Protein AF-A0A0R3R8V3-F1 (afdb_monomer)

Sequence (220 aa):
MRSPPIDLNTLSTELHKIAQAKTKLEDFTVKRNELLAELADFQQSKKFIEETQKTISDLNEEKDAHSEIIQQINMDKQELEKIMNSAKQEKRQMEESISQKYEEIFRLLEQTNELSRESGISEEDLISPSIIPPNKIAPNISPAGSLAATSTGIPPLLRHFKVNSVPAVVQRAMFNFDSILLQAAAPTMGRPPTMHHAFPTSSSLAKVDHQSPPMKVVFT

Foldseek 3Di:
DDDPDDDPVNVVVVVVVVVVVVVVVVVVVVVVVVVVVVVVVVVVVVVVVVVVVVVVVVVVVVVVVVVVVVVVVVVVVVVVVVVVVVVVVVVVVVLVVVVVVLVVVVVVLVVVQVVCVVVPNDPVPRDDPVVDDDDPSPDPPPPPDDPPDDDDDDDPPPPPPPPPPDDPVVVVVVPCPVVVVVVVDDDDDDDDDDDDDDDDDDDDDDDDDPDDDDDDDDDD

Organism: NCBI:txid42155

InterPro domains:
  IPR018482 Zinc finger C4H2 domain-containing protein [PF10146] (18-217)
  IPR018482 Zinc finger C4H2 domain-containing protein [PTHR31058] (9-218)

Secondary structure (DSSP, 8-state):
-PPPPPPHHHHHHHHHHHHHHHHHHHHHHHHHHHHHHHHHHHHHHHHHHHHHHHHHHHHHHHHHHHHHHHHHHHHHHHHHHHHHHHHHHHHHHHHHHHHHHHHHHHHHHHHHHHHHHHTT--GGGS--GGGSPP-TTS---PPS-----------GGGGG----SS-HHHHHHHT-HHHHHHTT---------------------------PPPP-----

Mean predicted aligned error: 19.43 Å

Radius of gyration: 46.85 Å; Cα contacts (8 Å, |Δi|>4): 17; chains: 1; bounding box: 97×67×146 Å

Structure (mmCIF, N/CA/C/O backbone):
data_AF-A0A0R3R8V3-F1
#
_entry.id   AF-A0A0R3R8V3-F1
#
loop_
_atom_site.group_PDB
_atom_site.id
_atom_site.type_symbol
_atom_site.label_atom_id
_atom_site.label_alt_id
_atom_site.label_comp_id
_atom_site.label_asym_id
_atom_site.label_entity_id
_atom_site.label_seq_id
_atom_site.pdbx_PDB_ins_code
_atom_site.Cartn_x
_atom_site.Cartn_y
_atom_site.Cartn_z
_atom_site.occupancy
_atom_site.B_iso_or_equiv
_atom_site.auth_seq_id
_atom_site.auth_comp_id
_atom_site.auth_asym_id
_atom_site.auth_atom_id
_atom_site.pdbx_PDB_model_num
ATOM 1 N N . MET A 1 1 ? 49.914 32.352 -75.280 1.00 44.53 1 MET A N 1
ATOM 2 C CA . MET A 1 1 ? 50.194 31.255 -74.330 1.00 44.53 1 MET A CA 1
ATOM 3 C C . MET A 1 1 ? 49.215 30.128 -74.628 1.00 44.53 1 MET A C 1
ATOM 5 O O . MET A 1 1 ? 48.039 30.276 -74.331 1.00 44.53 1 MET A O 1
ATOM 9 N N . ARG A 1 2 ? 49.655 29.090 -75.352 1.00 49.38 2 ARG A N 1
ATOM 10 C CA . ARG A 1 2 ? 48.817 27.949 -75.764 1.00 49.38 2 ARG A CA 1
ATOM 11 C C . ARG A 1 2 ? 48.885 26.911 -74.642 1.00 49.38 2 ARG A C 1
ATOM 13 O O . ARG A 1 2 ? 49.987 26.506 -74.286 1.00 49.38 2 ARG A O 1
ATOM 20 N N . SER A 1 3 ? 47.751 26.551 -74.051 1.00 58.94 3 SER A N 1
ATOM 21 C CA . SER A 1 3 ? 47.679 25.491 -73.041 1.00 58.94 3 SER A CA 1
ATOM 22 C C . SER A 1 3 ? 48.144 24.157 -73.644 1.00 58.94 3 SER A C 1
ATOM 24 O O . SER A 1 3 ? 47.864 23.897 -74.820 1.00 58.94 3 SER A O 1
ATOM 26 N N . PRO A 1 4 ? 48.885 23.325 -72.889 1.00 69.19 4 PRO A N 1
ATOM 27 C CA . PRO A 1 4 ? 49.324 22.025 -73.380 1.00 69.19 4 PRO A CA 1
ATOM 28 C C . PRO A 1 4 ? 48.104 21.139 -73.690 1.00 69.19 4 PRO A C 1
ATOM 30 O O . PRO A 1 4 ? 47.110 21.205 -72.960 1.00 69.19 4 PRO A O 1
ATOM 33 N N . PRO A 1 5 ? 48.142 20.334 -74.769 1.00 69.75 5 PRO A N 1
ATOM 34 C CA . PRO A 1 5 ? 47.050 19.430 -75.098 1.00 69.75 5 PRO A CA 1
ATOM 35 C C . PRO A 1 5 ? 46.920 18.384 -73.988 1.00 69.75 5 PRO A C 1
ATOM 37 O O . PRO A 1 5 ? 47.868 17.659 -73.691 1.00 69.75 5 PRO A O 1
ATOM 40 N N . ILE A 1 6 ? 45.753 18.345 -73.348 1.00 75.69 6 ILE A N 1
ATOM 41 C CA . ILE A 1 6 ? 45.434 17.337 -72.338 1.00 75.69 6 ILE A CA 1
ATOM 42 C C . ILE A 1 6 ? 45.284 15.998 -73.060 1.00 75.69 6 ILE A C 1
ATOM 44 O O . ILE A 1 6 ? 44.483 15.876 -73.986 1.00 75.69 6 ILE A O 1
ATOM 48 N N . ASP A 1 7 ? 46.058 15.004 -72.634 1.00 85.69 7 ASP A N 1
ATOM 49 C CA . ASP A 1 7 ? 45.947 13.637 -73.128 1.00 85.69 7 ASP A CA 1
ATOM 50 C C . ASP A 1 7 ? 44.603 13.015 -72.703 1.00 85.69 7 ASP A C 1
ATOM 52 O O . ASP A 1 7 ? 44.208 13.050 -71.533 1.00 85.69 7 ASP A O 1
ATOM 56 N N . LEU A 1 8 ? 43.888 12.443 -73.671 1.00 87.31 8 LEU A N 1
ATOM 57 C CA . LEU A 1 8 ? 42.537 11.914 -73.486 1.00 87.31 8 LEU A CA 1
ATOM 58 C C . LEU A 1 8 ? 42.507 10.728 -72.508 1.00 87.31 8 LEU A C 1
ATOM 60 O O . LEU A 1 8 ? 41.552 10.592 -71.741 1.00 87.31 8 LEU A O 1
ATOM 64 N N . ASN A 1 9 ? 43.561 9.906 -72.483 1.00 89.69 9 ASN A N 1
ATOM 65 C CA . ASN A 1 9 ? 43.667 8.784 -71.544 1.00 89.69 9 ASN A CA 1
ATOM 66 C C . ASN A 1 9 ? 43.804 9.271 -70.098 1.00 89.69 9 ASN A C 1
ATOM 68 O O . ASN A 1 9 ? 43.183 8.720 -69.181 1.00 89.69 9 ASN A O 1
ATOM 72 N N . THR A 1 10 ? 44.564 10.348 -69.900 1.00 90.19 10 THR A N 1
ATOM 73 C CA . THR A 1 10 ? 44.688 11.014 -68.601 1.00 90.19 10 THR A CA 1
ATOM 74 C C . THR A 1 10 ? 43.332 11.550 -68.130 1.00 90.19 10 THR A C 1
ATOM 76 O O . THR A 1 10 ? 42.909 11.252 -67.012 1.00 90.19 10 THR A O 1
ATOM 79 N N . LEU A 1 11 ? 42.590 12.250 -68.997 1.00 91.25 11 LEU A N 1
ATOM 80 C CA . LEU A 1 11 ? 41.254 12.765 -68.667 1.00 91.25 11 LEU A CA 1
ATOM 81 C C . LEU A 1 11 ? 40.258 11.642 -68.328 1.00 91.25 11 LEU A C 1
ATOM 83 O O . LEU A 1 11 ? 39.518 11.747 -67.351 1.00 91.25 11 LEU A O 1
ATOM 87 N N . SER A 1 12 ? 40.260 10.554 -69.103 1.00 94.25 12 SER A N 1
ATOM 88 C CA . SER A 1 12 ? 39.407 9.385 -68.859 1.00 94.25 12 SER A CA 1
ATOM 89 C C . SER A 1 12 ? 39.680 8.749 -67.492 1.00 94.25 12 SER A C 1
ATOM 91 O O . SER A 1 12 ? 38.751 8.379 -66.773 1.00 94.25 12 SER A O 1
ATOM 93 N N . THR A 1 13 ? 40.953 8.647 -67.110 1.00 95.44 13 THR A N 1
ATOM 94 C CA . THR A 1 13 ? 41.360 8.080 -65.818 1.00 95.44 13 THR A CA 1
ATOM 95 C C . THR A 1 13 ? 40.898 8.958 -64.655 1.00 95.44 13 THR A C 1
ATOM 97 O O . THR A 1 13 ? 40.355 8.448 -63.675 1.00 95.44 13 THR A O 1
ATOM 100 N N . GLU A 1 14 ? 41.059 10.277 -64.766 1.00 94.62 14 GLU A N 1
ATOM 101 C CA . GLU A 1 14 ? 40.608 11.218 -63.734 1.00 94.62 14 GLU A CA 1
ATOM 102 C C . GLU A 1 14 ? 39.080 11.240 -63.597 1.00 94.62 14 GLU A C 1
ATOM 104 O O . GLU A 1 14 ? 38.562 11.178 -62.482 1.00 94.62 14 GLU A O 1
ATOM 109 N N . LEU A 1 15 ? 38.335 11.215 -64.707 1.00 95.88 15 LEU A N 1
ATOM 110 C CA . LEU A 1 15 ? 36.873 11.094 -64.668 1.00 95.88 15 LEU A CA 1
ATOM 111 C C . LEU A 1 15 ? 36.419 9.794 -63.995 1.00 95.88 15 LEU A C 1
ATOM 113 O O . LEU A 1 15 ? 35.466 9.807 -63.215 1.00 95.88 15 LEU A O 1
ATOM 117 N N . HIS A 1 16 ? 37.118 8.683 -64.239 1.00 96.62 16 HIS A N 1
ATOM 118 C CA . HIS A 1 16 ? 36.817 7.415 -63.580 1.00 96.62 16 HIS A CA 1
ATOM 119 C C . HIS A 1 16 ? 37.071 7.476 -62.067 1.00 96.62 16 HIS A C 1
ATOM 121 O O . HIS A 1 16 ? 36.227 7.032 -61.287 1.00 96.62 16 HIS A O 1
ATOM 127 N N . LYS A 1 17 ? 38.182 8.085 -61.630 1.00 97.25 17 LYS A N 1
ATOM 128 C CA . LYS A 1 17 ? 38.465 8.312 -60.201 1.00 97.25 17 LYS A CA 1
ATOM 129 C C . LYS A 1 17 ? 37.389 9.173 -59.542 1.00 97.25 17 LYS A C 1
ATOM 131 O O . LYS A 1 17 ? 36.927 8.835 -58.454 1.00 97.25 17 LYS A O 1
ATOM 136 N N . ILE A 1 18 ? 36.960 10.250 -60.203 1.00 96.81 18 ILE A N 1
ATOM 137 C CA . ILE A 1 18 ? 35.895 11.132 -59.705 1.00 96.81 18 ILE A CA 1
ATOM 138 C C . ILE A 1 18 ? 34.577 10.363 -59.577 1.00 96.81 18 ILE A C 1
ATOM 140 O O . ILE A 1 18 ? 33.902 10.475 -58.554 1.00 96.81 18 ILE A O 1
ATOM 144 N N . ALA A 1 19 ? 34.221 9.549 -60.575 1.00 97.00 19 ALA A N 1
ATOM 145 C CA . ALA A 1 19 ? 33.018 8.724 -60.525 1.00 97.00 19 ALA A CA 1
ATOM 146 C C . ALA A 1 19 ? 33.057 7.737 -59.347 1.00 97.00 19 ALA A C 1
ATOM 148 O O . ALA A 1 19 ? 32.109 7.684 -58.565 1.00 97.00 19 ALA A O 1
ATOM 149 N N . GLN A 1 20 ? 34.175 7.027 -59.157 1.00 97.81 20 GLN A N 1
ATOM 150 C CA . GLN A 1 20 ? 34.354 6.117 -58.021 1.00 97.81 20 GLN A CA 1
ATOM 151 C C . GLN A 1 20 ? 34.283 6.841 -56.670 1.00 97.81 20 GLN A C 1
ATOM 153 O O . GLN A 1 20 ? 33.652 6.347 -55.736 1.00 97.81 20 GLN A O 1
ATOM 158 N N . ALA A 1 21 ? 34.921 8.009 -56.553 1.00 97.75 21 ALA A N 1
ATOM 159 C CA . ALA A 1 21 ? 34.882 8.813 -55.335 1.00 97.75 21 ALA A CA 1
ATOM 160 C C . ALA A 1 21 ? 33.452 9.260 -55.008 1.00 97.75 21 ALA A C 1
ATOM 162 O O . ALA A 1 21 ? 33.036 9.189 -53.853 1.00 97.75 21 ALA A O 1
ATOM 163 N N . LYS A 1 22 ? 32.680 9.655 -56.028 1.00 97.69 22 LYS A N 1
ATOM 164 C CA . LYS A 1 22 ? 31.275 10.035 -55.870 1.00 97.69 22 LYS A CA 1
ATOM 165 C C . LYS A 1 22 ? 30.423 8.866 -55.374 1.00 97.69 22 LYS A C 1
ATOM 167 O O . LYS A 1 22 ? 29.654 9.056 -54.439 1.00 97.69 22 LYS A O 1
ATOM 172 N N . THR A 1 23 ? 30.584 7.669 -55.942 1.00 98.12 23 THR A N 1
ATOM 173 C CA . THR A 1 23 ? 29.871 6.468 -55.472 1.00 98.12 23 THR A CA 1
ATOM 174 C C . THR A 1 23 ? 30.196 6.163 -54.011 1.00 98.12 23 THR A C 1
ATOM 176 O O . THR A 1 23 ? 29.288 6.010 -53.205 1.00 98.12 23 THR A O 1
ATOM 179 N N . LYS A 1 24 ? 31.480 6.183 -53.631 1.00 98.19 24 LYS A N 1
ATOM 180 C CA . LYS A 1 24 ? 31.880 5.941 -52.235 1.00 98.19 24 LYS A CA 1
ATOM 181 C C . LYS A 1 24 ? 31.330 6.985 -51.261 1.00 98.19 24 LYS A C 1
ATOM 183 O O . LYS A 1 24 ? 31.042 6.650 -50.116 1.00 98.19 24 LYS A O 1
ATOM 188 N N . LEU A 1 25 ? 31.208 8.242 -51.690 1.00 98.31 25 LEU A N 1
ATOM 189 C CA . LEU A 1 25 ? 30.625 9.303 -50.868 1.00 98.31 25 LEU A CA 1
ATOM 190 C C . LEU A 1 25 ? 29.125 9.080 -50.634 1.00 98.31 25 LEU A C 1
ATOM 192 O O . LEU A 1 25 ? 28.636 9.351 -49.537 1.00 98.31 25 LEU A O 1
ATOM 196 N N . GLU A 1 26 ? 28.412 8.562 -51.633 1.00 98.06 26 GLU A N 1
ATOM 197 C CA . GLU A 1 26 ? 27.003 8.192 -51.496 1.00 98.06 26 GLU A CA 1
ATOM 198 C C . GLU A 1 26 ? 26.846 7.015 -50.524 1.00 98.06 26 GLU A C 1
ATOM 200 O O . GLU A 1 26 ? 26.116 7.128 -49.542 1.00 98.06 26 GLU A O 1
ATOM 205 N N . ASP A 1 27 ? 27.622 5.943 -50.709 1.00 98.12 27 ASP A N 1
ATOM 206 C CA . ASP A 1 27 ? 27.604 4.769 -49.825 1.00 98.12 27 ASP A CA 1
ATOM 207 C C . ASP A 1 27 ? 27.902 5.150 -48.366 1.00 98.12 27 ASP A C 1
ATOM 209 O O . ASP A 1 27 ? 27.218 4.714 -47.436 1.00 98.12 27 ASP A O 1
ATOM 213 N N . PHE A 1 28 ? 28.903 6.011 -48.155 1.00 98.31 28 PHE A N 1
ATOM 214 C CA . PHE A 1 28 ? 29.222 6.554 -46.836 1.00 98.31 28 PHE A CA 1
ATOM 215 C C . PHE A 1 28 ? 28.051 7.349 -46.249 1.00 98.31 28 PHE A C 1
ATOM 217 O O . PHE A 1 28 ? 27.739 7.214 -45.066 1.00 98.31 28 PHE A O 1
ATOM 224 N N . THR A 1 29 ? 27.390 8.170 -47.067 1.00 98.50 29 THR A N 1
ATOM 225 C CA . THR A 1 29 ? 26.244 8.980 -46.637 1.00 98.50 29 THR A CA 1
ATOM 226 C C . THR A 1 29 ? 25.078 8.102 -46.191 1.00 98.50 29 THR A C 1
ATOM 228 O O . THR A 1 29 ? 24.492 8.361 -45.137 1.00 98.50 29 THR A O 1
ATOM 231 N N . VAL A 1 30 ? 24.786 7.034 -46.937 1.00 98.56 30 VAL A N 1
ATOM 232 C CA . VAL A 1 30 ? 23.767 6.040 -46.578 1.00 98.56 30 VAL A CA 1
ATOM 233 C C . VAL A 1 30 ? 24.120 5.372 -45.251 1.00 98.56 30 VAL A C 1
ATOM 235 O O . VAL A 1 30 ? 23.322 5.420 -44.316 1.00 98.56 30 VAL A O 1
ATOM 238 N N . LYS A 1 31 ? 25.347 4.852 -45.112 1.00 98.56 31 LYS A N 1
ATOM 239 C CA . LYS A 1 31 ? 25.806 4.185 -43.880 1.00 98.56 31 LYS A CA 1
ATOM 240 C C . LYS A 1 31 ? 25.782 5.103 -42.658 1.00 98.56 31 LYS A C 1
ATOM 242 O O . LYS A 1 31 ? 25.409 4.678 -41.569 1.00 98.56 31 LYS A O 1
ATOM 247 N N . ARG A 1 32 ? 26.134 6.380 -42.828 1.00 98.44 32 ARG A N 1
ATOM 248 C CA . ARG A 1 32 ? 26.020 7.393 -41.769 1.00 98.44 32 ARG A CA 1
ATOM 249 C C . ARG A 1 32 ? 24.565 7.578 -41.333 1.00 98.44 32 ARG A C 1
ATOM 251 O O . ARG A 1 32 ? 24.307 7.690 -40.141 1.00 98.44 32 ARG A O 1
ATOM 258 N N . ASN A 1 33 ? 23.629 7.651 -42.276 1.00 98.50 33 ASN A N 1
ATOM 259 C CA . ASN A 1 33 ? 22.214 7.845 -41.956 1.00 98.50 33 ASN A CA 1
ATOM 260 C C . ASN A 1 33 ? 21.607 6.619 -41.263 1.00 98.50 33 ASN A C 1
ATOM 262 O O . ASN A 1 33 ? 20.855 6.795 -40.310 1.00 98.50 33 ASN A O 1
ATOM 266 N N . GLU A 1 34 ? 21.974 5.407 -41.689 1.00 98.56 34 GLU A N 1
ATOM 267 C CA . GLU A 1 34 ? 21.607 4.159 -41.001 1.00 98.56 34 GLU A CA 1
ATOM 268 C C . GLU A 1 34 ? 22.086 4.181 -39.542 1.00 98.56 34 GLU A C 1
ATOM 270 O O . GLU A 1 34 ? 21.287 3.992 -38.629 1.00 98.56 34 GLU A O 1
ATOM 275 N N . LEU A 1 35 ? 23.356 4.534 -39.306 1.00 98.50 35 LEU A N 1
ATOM 276 C CA . LEU A 1 35 ? 23.906 4.642 -37.953 1.00 98.50 35 LEU A CA 1
ATOM 277 C C . LEU A 1 35 ? 23.182 5.696 -37.100 1.00 98.50 35 LEU A C 1
ATOM 279 O O . LEU A 1 35 ? 22.964 5.483 -35.911 1.00 98.50 35 LEU A O 1
ATOM 283 N N . LEU A 1 36 ? 22.818 6.842 -37.683 1.00 98.69 36 LEU A N 1
ATOM 284 C CA . LEU A 1 36 ? 22.069 7.878 -36.964 1.00 98.69 36 LEU A CA 1
ATOM 285 C C . LEU A 1 36 ? 20.667 7.401 -36.565 1.00 98.69 36 LEU A C 1
ATOM 287 O O . LEU A 1 36 ? 20.211 7.744 -35.475 1.00 98.69 36 LEU A O 1
ATOM 291 N N . ALA A 1 37 ? 20.007 6.614 -37.417 1.00 98.56 37 ALA A N 1
ATOM 292 C CA . ALA A 1 37 ? 18.714 6.017 -37.101 1.00 98.56 37 ALA A CA 1
ATOM 293 C C . ALA A 1 37 ? 18.842 4.982 -35.971 1.00 98.56 37 ALA A C 1
ATOM 295 O O . ALA A 1 37 ? 18.146 5.095 -34.964 1.00 98.56 37 ALA A O 1
ATOM 296 N N . GLU A 1 38 ? 19.801 4.055 -36.070 1.00 98.62 38 GLU A N 1
ATOM 297 C CA . GLU A 1 38 ? 20.058 3.061 -35.017 1.00 98.62 38 GLU A CA 1
ATOM 298 C C . GLU A 1 38 ? 20.428 3.715 -33.678 1.00 98.62 38 GLU A C 1
ATOM 300 O O . GLU A 1 38 ? 19.987 3.275 -32.615 1.00 98.62 38 GLU A O 1
ATOM 305 N N . LEU A 1 39 ? 21.207 4.802 -33.707 1.00 98.50 39 LEU A N 1
ATOM 306 C CA . LEU A 1 39 ? 21.568 5.542 -32.501 1.00 98.50 39 LEU A CA 1
ATOM 307 C C . LEU A 1 39 ? 20.345 6.198 -31.844 1.00 98.50 39 LEU A C 1
ATOM 309 O O . LEU A 1 39 ? 20.256 6.217 -30.615 1.00 98.50 39 LEU A O 1
ATOM 313 N N . ALA A 1 40 ? 19.409 6.723 -32.638 1.00 98.56 40 ALA A N 1
ATOM 314 C CA . ALA A 1 40 ? 18.166 7.291 -32.123 1.00 98.56 40 ALA A CA 1
ATOM 315 C C . ALA A 1 40 ? 17.292 6.212 -31.459 1.00 98.56 40 ALA A C 1
ATOM 317 O O . ALA A 1 40 ? 16.824 6.408 -30.334 1.00 98.56 40 ALA A O 1
ATOM 318 N N . ASP A 1 41 ? 17.151 5.047 -32.095 1.00 98.62 41 ASP A N 1
ATOM 319 C CA . ASP A 1 41 ? 16.399 3.911 -31.549 1.00 98.62 41 ASP A CA 1
ATOM 320 C C . ASP A 1 41 ? 17.030 3.375 -30.256 1.00 98.62 41 ASP A C 1
ATOM 322 O O . ASP A 1 41 ? 16.335 3.076 -29.275 1.00 98.62 41 ASP A O 1
ATOM 326 N N . PHE A 1 42 ? 18.363 3.311 -30.212 1.00 98.56 42 PHE A N 1
ATOM 327 C CA . PHE A 1 42 ? 19.105 2.945 -29.011 1.00 98.56 42 PHE A CA 1
ATOM 328 C C . PHE A 1 42 ? 18.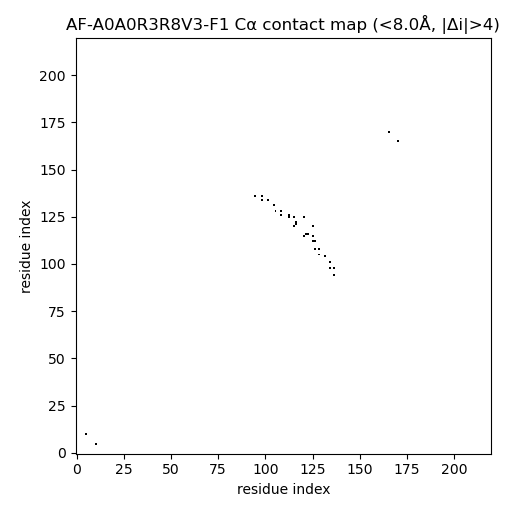861 3.936 -27.866 1.00 98.56 42 PHE A C 1
ATOM 330 O O . PHE A 1 42 ? 18.591 3.520 -26.737 1.00 98.56 42 PHE A O 1
ATOM 337 N N . GLN A 1 43 ? 18.919 5.244 -28.135 1.00 98.69 43 GLN A N 1
ATOM 338 C CA . GLN A 1 43 ? 18.658 6.274 -27.124 1.00 98.69 43 GLN A CA 1
ATOM 339 C C . GLN A 1 43 ? 17.227 6.199 -26.586 1.00 98.69 43 GLN A C 1
ATOM 341 O O . GLN A 1 43 ? 17.021 6.299 -25.375 1.00 98.69 43 GLN A O 1
ATOM 346 N N . GLN A 1 44 ? 16.251 5.968 -27.463 1.00 98.69 44 GLN A N 1
ATOM 347 C CA . GLN A 1 44 ? 14.859 5.803 -27.062 1.00 98.69 44 GLN A CA 1
ATOM 348 C C . GLN A 1 44 ? 14.666 4.552 -26.193 1.00 98.69 44 GLN A C 1
ATOM 350 O O . GLN A 1 44 ? 14.008 4.616 -25.153 1.00 98.69 44 GLN A O 1
ATOM 355 N N . SER A 1 45 ? 15.290 3.435 -26.572 1.00 98.62 45 SER A N 1
ATOM 356 C CA . SER A 1 45 ? 15.254 2.186 -25.800 1.00 98.62 45 SER A CA 1
ATOM 357 C C . SER A 1 45 ? 15.901 2.353 -24.426 1.00 98.62 45 SER A C 1
ATOM 359 O O . SER A 1 45 ? 15.352 1.907 -23.419 1.00 98.62 45 SER A O 1
ATOM 361 N N . LYS A 1 46 ? 17.038 3.055 -24.361 1.00 98.62 46 LYS A N 1
ATOM 362 C CA . LYS A 1 46 ? 17.717 3.379 -23.104 1.00 98.62 46 LYS A CA 1
ATOM 363 C C . LYS A 1 46 ? 16.804 4.177 -22.171 1.00 98.62 46 LYS A C 1
ATOM 365 O O . LYS A 1 46 ? 16.646 3.797 -21.015 1.00 98.62 46 LYS A O 1
ATOM 370 N N . LYS A 1 47 ? 16.164 5.231 -22.684 1.00 98.69 47 LYS A N 1
ATOM 371 C CA . LYS A 1 47 ? 15.236 6.060 -21.907 1.00 98.69 47 LYS A CA 1
ATOM 372 C C . LYS A 1 47 ? 14.055 5.245 -21.370 1.00 98.69 47 LYS A C 1
ATOM 374 O O . LYS A 1 47 ? 13.718 5.358 -20.197 1.00 98.69 47 LYS A O 1
ATOM 379 N N . PHE A 1 48 ? 13.465 4.389 -22.202 1.00 98.75 48 PHE A N 1
ATOM 380 C CA . PHE A 1 48 ? 12.370 3.512 -21.783 1.00 98.75 48 PHE A CA 1
ATOM 381 C C . PHE A 1 48 ? 12.779 2.565 -20.640 1.00 98.75 48 PHE A C 1
ATOM 383 O O . PHE A 1 48 ? 12.018 2.365 -19.691 1.00 98.75 48 PHE A O 1
ATOM 390 N N . ILE A 1 49 ? 13.990 2.002 -20.704 1.00 98.75 49 ILE A N 1
ATOM 391 C CA . ILE A 1 49 ? 14.528 1.142 -19.642 1.00 98.75 49 ILE A CA 1
ATOM 392 C C . ILE A 1 49 ? 14.711 1.934 -18.342 1.00 98.75 49 ILE A C 1
ATOM 394 O O . ILE A 1 49 ? 14.303 1.453 -17.287 1.00 98.75 49 ILE A O 1
ATOM 398 N N . GLU A 1 50 ? 15.278 3.141 -18.406 1.00 98.75 50 GLU A N 1
ATOM 399 C CA . GLU A 1 50 ? 15.473 4.011 -17.236 1.00 98.75 50 GLU A CA 1
ATOM 400 C C . GLU A 1 50 ? 14.136 4.385 -16.574 1.00 98.75 50 GLU A C 1
ATOM 402 O O . GLU A 1 50 ? 13.992 4.281 -15.355 1.00 98.75 50 GLU A O 1
ATOM 407 N N . GLU A 1 51 ? 13.127 4.751 -17.368 1.00 98.75 51 GLU A N 1
ATOM 408 C CA . GLU A 1 51 ? 11.779 5.053 -16.871 1.00 98.75 51 GLU A CA 1
ATOM 409 C C . GLU A 1 51 ? 11.125 3.822 -16.227 1.00 98.75 51 GLU A C 1
ATOM 411 O O . GLU A 1 51 ? 10.570 3.918 -15.132 1.00 98.75 51 GLU A O 1
ATOM 416 N N . THR A 1 52 ? 11.262 2.645 -16.845 1.00 98.75 52 THR A N 1
ATOM 417 C CA . THR A 1 52 ? 10.736 1.384 -16.298 1.00 98.75 52 THR A CA 1
ATOM 418 C C . THR A 1 52 ? 11.407 1.024 -14.973 1.00 98.75 52 THR A C 1
ATOM 420 O O . THR A 1 52 ? 10.734 0.630 -14.021 1.00 98.75 52 THR A O 1
ATOM 423 N N . GLN A 1 53 ? 12.730 1.184 -14.879 1.00 98.81 53 GLN A N 1
ATOM 424 C CA . GLN A 1 53 ? 13.471 0.964 -13.636 1.00 98.81 53 GLN A CA 1
ATOM 425 C C . GLN A 1 53 ? 13.007 1.913 -12.533 1.00 98.81 53 GLN A C 1
ATOM 427 O O . GLN A 1 53 ? 12.810 1.475 -11.399 1.00 98.81 53 GLN A O 1
ATOM 432 N N . LYS A 1 54 ? 12.764 3.186 -12.868 1.00 98.75 54 LYS A N 1
ATOM 433 C CA . LYS A 1 54 ? 12.199 4.143 -11.919 1.00 98.75 54 LYS A CA 1
ATOM 434 C C . LYS A 1 54 ? 10.819 3.693 -11.431 1.00 98.75 54 LYS A C 1
ATOM 436 O O . LYS A 1 54 ? 10.601 3.651 -10.226 1.00 98.75 54 LYS A O 1
ATOM 441 N N . THR A 1 55 ? 9.917 3.295 -12.329 1.00 98.75 55 THR A N 1
ATOM 442 C CA . THR A 1 55 ? 8.587 2.792 -11.943 1.00 98.75 55 THR A CA 1
ATOM 443 C C . THR A 1 55 ? 8.676 1.567 -11.032 1.00 98.75 55 THR A C 1
ATOM 445 O O . THR A 1 55 ? 7.922 1.466 -10.071 1.00 98.75 55 THR A O 1
ATOM 448 N N . ILE A 1 56 ? 9.615 0.650 -11.283 1.00 98.75 56 ILE A N 1
ATOM 449 C CA . ILE A 1 56 ? 9.849 -0.506 -10.404 1.00 98.75 56 ILE A CA 1
ATOM 450 C C . ILE A 1 56 ? 10.320 -0.062 -9.011 1.00 98.75 56 ILE A C 1
ATOM 452 O O . ILE A 1 56 ? 9.905 -0.661 -8.018 1.00 98.75 56 ILE A O 1
ATOM 456 N N . SER A 1 57 ? 11.173 0.962 -8.919 1.00 98.75 57 SER A N 1
ATOM 457 C CA . SER A 1 57 ? 11.605 1.527 -7.632 1.00 98.75 57 SER A CA 1
ATOM 458 C C . SER A 1 57 ? 10.423 2.128 -6.873 1.00 98.75 57 SER A C 1
ATOM 460 O O . SER A 1 57 ? 10.164 1.719 -5.744 1.00 98.75 57 SER A O 1
ATOM 462 N N . ASP A 1 58 ? 9.656 3.004 -7.530 1.00 98.56 58 ASP A N 1
ATOM 463 C CA . ASP A 1 58 ? 8.490 3.672 -6.941 1.00 98.56 58 ASP A CA 1
ATOM 464 C C . ASP A 1 58 ? 7.464 2.635 -6.416 1.00 98.56 58 ASP A C 1
ATOM 466 O O . ASP A 1 58 ? 6.957 2.752 -5.302 1.00 98.56 58 ASP A O 1
ATOM 470 N N . LEU A 1 59 ? 7.206 1.562 -7.179 1.00 98.75 59 LEU A N 1
ATOM 471 C CA . LE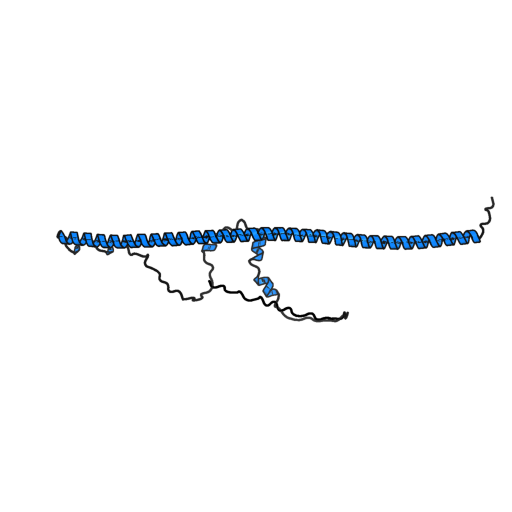U A 1 59 ? 6.301 0.476 -6.771 1.00 98.75 59 LEU A CA 1
ATOM 472 C C . LEU A 1 59 ? 6.818 -0.328 -5.570 1.00 98.75 59 LEU A C 1
ATOM 474 O O . LEU A 1 59 ? 6.023 -0.822 -4.769 1.00 98.75 59 LEU A O 1
ATOM 478 N N . ASN A 1 60 ? 8.134 -0.507 -5.445 1.00 98.62 60 ASN A N 1
ATOM 479 C CA . ASN A 1 60 ? 8.704 -1.195 -4.289 1.00 98.62 60 ASN A CA 1
ATOM 480 C C . ASN A 1 60 ? 8.602 -0.343 -3.024 1.00 98.62 60 ASN A C 1
ATOM 482 O O . ASN A 1 60 ? 8.244 -0.883 -1.981 1.00 98.62 60 ASN A O 1
ATOM 486 N N . GLU A 1 61 ? 8.840 0.964 -3.129 1.00 98.56 61 GLU A N 1
ATOM 487 C CA . GLU A 1 61 ? 8.642 1.905 -2.022 1.00 98.56 61 GLU A CA 1
ATOM 488 C C . GLU A 1 61 ? 7.179 1.908 -1.553 1.00 98.56 61 GLU A C 1
ATOM 490 O O . GLU A 1 61 ? 6.909 1.811 -0.356 1.00 98.56 61 GLU A O 1
ATOM 495 N N . GLU A 1 62 ? 6.220 1.923 -2.486 1.00 98.56 62 GLU A N 1
ATOM 496 C CA . GLU A 1 62 ? 4.791 1.834 -2.158 1.00 98.56 62 GLU A CA 1
ATOM 497 C C . GLU A 1 62 ? 4.434 0.502 -1.478 1.00 98.56 62 GLU A C 1
ATOM 499 O O . GLU A 1 62 ? 3.710 0.475 -0.481 1.00 98.56 62 GLU A O 1
ATOM 504 N N . LYS A 1 63 ? 4.970 -0.618 -1.975 1.00 98.62 63 LYS A N 1
ATOM 505 C CA . LYS A 1 63 ? 4.780 -1.944 -1.370 1.00 98.62 63 LYS A CA 1
ATOM 506 C C . LYS A 1 63 ? 5.321 -1.994 0.064 1.00 98.62 63 LYS A C 1
ATOM 508 O O . LYS A 1 63 ? 4.677 -2.589 0.935 1.00 98.62 63 LYS A O 1
ATOM 513 N N . ASP A 1 64 ? 6.473 -1.386 0.320 1.00 98.50 64 ASP A N 1
ATOM 514 C CA . ASP A 1 64 ? 7.078 -1.351 1.652 1.00 98.50 64 ASP A CA 1
ATOM 515 C C . ASP A 1 64 ? 6.250 -0.466 2.603 1.00 98.50 64 ASP A C 1
ATOM 517 O O . ASP A 1 64 ? 5.913 -0.905 3.705 1.00 98.50 64 ASP A O 1
ATOM 521 N N . ALA A 1 65 ? 5.788 0.701 2.141 1.00 98.50 65 ALA A N 1
ATOM 522 C CA . ALA A 1 65 ? 4.878 1.566 2.897 1.00 98.50 65 ALA A CA 1
ATOM 523 C C . ALA A 1 65 ? 3.537 0.875 3.221 1.00 98.50 65 ALA A C 1
ATOM 525 O O . ALA A 1 65 ? 3.043 0.939 4.348 1.00 98.50 65 ALA A O 1
ATOM 526 N N . HIS A 1 66 ? 2.944 0.152 2.265 1.00 98.69 66 HIS A N 1
ATOM 527 C CA . HIS A 1 66 ? 1.739 -0.647 2.515 1.00 98.69 66 HIS A CA 1
ATOM 528 C C . HIS A 1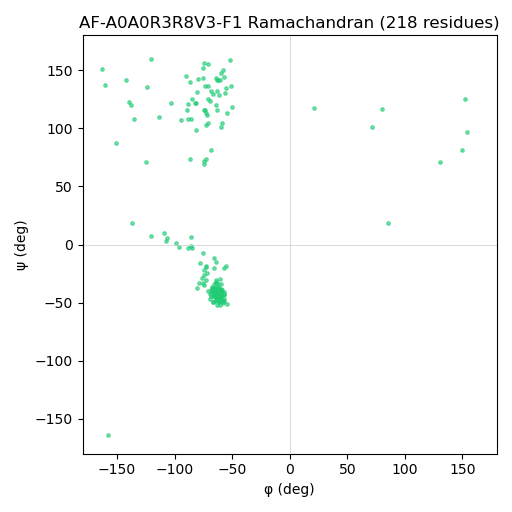 66 ? 1.984 -1.768 3.529 1.00 98.69 66 HIS A C 1
ATOM 530 O O . HIS A 1 66 ? 1.118 -2.047 4.362 1.00 98.69 66 HIS A O 1
ATOM 536 N N . SER A 1 67 ? 3.160 -2.395 3.489 1.00 98.62 67 SER A N 1
ATOM 537 C CA . SER A 1 67 ? 3.531 -3.440 4.446 1.00 98.62 67 SER A CA 1
ATOM 538 C C . SER A 1 67 ? 3.619 -2.890 5.872 1.00 98.62 67 SER A C 1
ATOM 540 O O . SER A 1 67 ? 3.137 -3.541 6.800 1.00 98.62 67 SER A O 1
ATOM 542 N N . GLU A 1 68 ? 4.161 -1.685 6.049 1.00 98.56 68 GLU A N 1
ATOM 543 C CA . GLU A 1 68 ? 4.200 -0.983 7.338 1.00 98.56 68 GLU A CA 1
ATOM 544 C C . GLU A 1 68 ? 2.788 -0.665 7.858 1.00 98.56 68 GLU A C 1
ATOM 546 O O . GLU A 1 68 ? 2.455 -0.982 9.001 1.00 98.56 68 GLU A O 1
ATOM 551 N N . ILE A 1 69 ? 1.910 -0.138 6.998 1.00 98.50 69 ILE A N 1
ATOM 552 C CA . ILE A 1 69 ? 0.516 0.167 7.363 1.00 98.50 69 ILE A CA 1
ATOM 553 C C . ILE A 1 69 ? -0.226 -1.095 7.829 1.00 98.50 69 ILE A C 1
ATOM 555 O O . ILE A 1 69 ? -0.943 -1.064 8.830 1.00 98.50 69 ILE A O 1
ATOM 559 N N . ILE A 1 70 ? -0.048 -2.224 7.137 1.00 98.62 70 ILE A N 1
ATOM 560 C CA . ILE A 1 70 ? -0.671 -3.500 7.523 1.00 98.62 70 ILE A CA 1
ATOM 561 C C . ILE A 1 70 ? -0.162 -3.969 8.892 1.00 98.62 70 ILE A C 1
ATOM 563 O O . ILE A 1 70 ? -0.950 -4.461 9.704 1.00 98.62 70 ILE A O 1
ATOM 567 N N . GLN A 1 71 ? 1.137 -3.822 9.1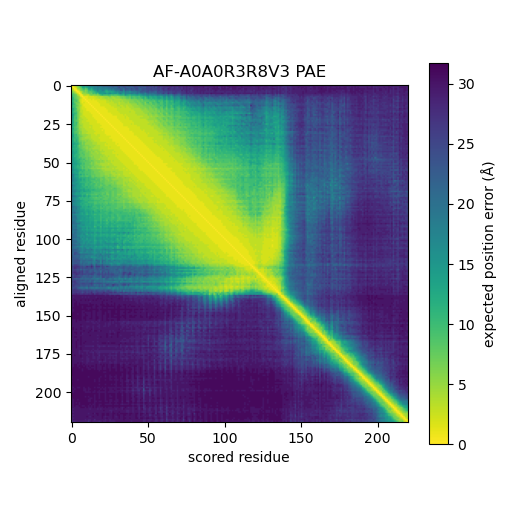69 1.00 98.62 71 GLN A N 1
ATOM 568 C CA . GLN A 1 71 ? 1.698 -4.159 10.479 1.00 98.62 71 GLN A CA 1
ATOM 569 C C . GLN A 1 71 ? 1.078 -3.298 11.583 1.00 98.62 71 GLN A C 1
ATOM 571 O O . GLN A 1 71 ? 0.637 -3.852 12.591 1.00 98.62 71 GLN A O 1
ATOM 576 N N . GLN A 1 72 ? 0.943 -1.988 11.359 1.00 98.69 72 GLN A N 1
ATOM 577 C CA . GLN A 1 72 ? 0.309 -1.082 12.317 1.00 98.69 72 GLN A CA 1
ATOM 578 C C . GLN A 1 72 ? -1.152 -1.463 12.587 1.00 98.69 72 GLN A C 1
ATOM 580 O O . GLN A 1 72 ? -1.545 -1.596 13.742 1.00 98.69 72 GLN A O 1
ATOM 585 N N . ILE A 1 73 ? -1.943 -1.744 11.545 1.00 98.50 73 ILE A N 1
ATOM 586 C CA . ILE A 1 73 ? -3.342 -2.184 11.701 1.00 98.50 73 ILE A CA 1
ATOM 587 C C . ILE A 1 73 ? -3.427 -3.452 12.560 1.00 98.50 73 ILE A C 1
ATOM 589 O O . ILE A 1 73 ? -4.324 -3.589 13.395 1.00 98.50 73 ILE A O 1
ATOM 593 N N . ASN A 1 74 ? -2.504 -4.395 12.367 1.00 98.56 74 ASN A N 1
ATOM 594 C CA . ASN A 1 74 ? -2.479 -5.623 13.156 1.00 98.56 74 ASN A CA 1
ATOM 595 C C . ASN A 1 74 ? -2.121 -5.362 14.625 1.00 98.56 74 ASN A C 1
ATOM 597 O O . ASN A 1 74 ? -2.699 -6.005 15.502 1.00 98.56 74 ASN A O 1
ATOM 601 N N . MET A 1 75 ? -1.214 -4.421 14.898 1.00 98.50 75 MET A N 1
ATOM 602 C CA . MET A 1 75 ? -0.899 -3.993 16.263 1.00 98.50 75 MET A CA 1
ATOM 603 C C . MET A 1 75 ? -2.103 -3.322 16.927 1.00 98.50 75 MET A C 1
ATOM 605 O O . MET A 1 75 ? -2.502 -3.734 18.017 1.00 98.50 75 MET A O 1
ATOM 609 N N . ASP A 1 76 ? -2.742 -2.379 16.236 1.00 98.50 76 ASP A N 1
ATOM 610 C CA . ASP A 1 76 ? -3.925 -1.670 16.729 1.00 98.50 76 ASP A CA 1
ATOM 611 C C . ASP A 1 76 ? -5.070 -2.649 17.022 1.00 98.50 76 ASP A C 1
ATOM 613 O O . ASP A 1 76 ? -5.744 -2.555 18.048 1.00 98.50 76 ASP A O 1
ATOM 617 N N . LYS A 1 77 ? -5.273 -3.650 16.153 1.00 98.50 77 LYS A N 1
ATOM 618 C CA . LYS A 1 77 ? -6.257 -4.716 16.374 1.00 98.50 77 LYS A CA 1
ATOM 619 C C . LYS A 1 77 ? -5.982 -5.473 17.676 1.00 98.50 77 LYS A C 1
ATOM 621 O O . LYS A 1 77 ? -6.907 -5.673 18.462 1.00 98.50 77 LYS A O 1
ATOM 626 N N . GLN A 1 78 ? -4.739 -5.899 17.905 1.00 98.56 78 GLN A N 1
ATOM 627 C CA . GLN A 1 78 ? -4.365 -6.630 19.121 1.00 98.56 78 GLN A CA 1
ATOM 628 C C . GLN A 1 78 ? -4.552 -5.770 20.376 1.00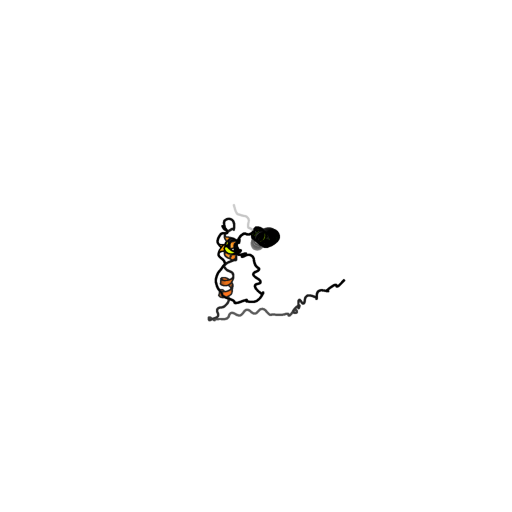 98.56 78 GLN A C 1
ATOM 630 O O . GLN A 1 78 ? -5.041 -6.253 21.401 1.00 98.56 78 GLN A O 1
ATOM 635 N N . GLU A 1 79 ? -4.204 -4.485 20.302 1.00 98.44 79 GLU A N 1
ATOM 636 C CA . GLU A 1 79 ? -4.413 -3.546 21.400 1.00 98.44 79 GLU A CA 1
ATOM 637 C C . GLU A 1 79 ? -5.905 -3.357 21.706 1.00 98.44 79 GLU A C 1
ATOM 639 O O . GLU A 1 79 ? -6.321 -3.453 22.863 1.00 98.44 79 GLU A O 1
ATOM 644 N N . LEU A 1 80 ? -6.738 -3.178 20.680 1.00 98.62 80 LEU A N 1
ATOM 645 C CA . LEU A 1 80 ? -8.185 -3.056 20.843 1.00 98.62 80 LEU A CA 1
ATOM 646 C C . LEU A 1 80 ? -8.813 -4.324 21.429 1.00 98.62 80 LEU A C 1
ATOM 648 O O . LEU A 1 80 ? -9.682 -4.227 22.297 1.00 98.62 80 LEU A O 1
ATOM 652 N N . GLU A 1 81 ? -8.370 -5.512 21.011 1.00 98.38 81 GLU A N 1
ATOM 653 C CA . GLU A 1 81 ? -8.806 -6.783 21.603 1.00 98.38 81 GLU A CA 1
ATOM 654 C C . GLU A 1 81 ? -8.454 -6.851 23.096 1.00 98.38 81 GLU A C 1
ATOM 656 O O . GLU A 1 81 ? -9.290 -7.243 23.917 1.00 98.38 81 GLU A O 1
ATOM 661 N N . LYS A 1 82 ? -7.252 -6.400 23.474 1.00 98.31 82 LYS A N 1
ATOM 662 C CA . LYS A 1 82 ? -6.830 -6.309 24.876 1.00 98.31 82 LYS A CA 1
ATOM 663 C C . LYS A 1 82 ? -7.708 -5.341 25.673 1.00 98.31 82 LYS A C 1
ATOM 665 O O . LYS A 1 82 ? -8.190 -5.713 26.744 1.00 98.31 82 LYS A O 1
ATOM 670 N N . ILE A 1 83 ? -7.954 -4.136 25.155 1.00 98.44 83 ILE A N 1
ATOM 671 C CA . ILE A 1 83 ? -8.806 -3.124 25.804 1.00 98.44 83 ILE A CA 1
ATOM 672 C C . ILE A 1 83 ? -10.233 -3.657 25.973 1.00 98.44 83 ILE A C 1
ATOM 674 O O . ILE A 1 83 ? -10.805 -3.570 27.058 1.00 98.44 83 ILE A O 1
ATOM 678 N N . MET A 1 84 ? -10.793 -4.270 24.930 1.00 98.12 84 MET A N 1
ATOM 679 C CA . MET A 1 84 ? -12.136 -4.849 24.954 1.00 98.12 84 MET A CA 1
ATOM 680 C C . MET A 1 84 ? -12.262 -5.951 26.010 1.00 98.12 84 MET A C 1
ATOM 682 O O . MET A 1 84 ? -13.236 -5.986 26.762 1.00 98.12 84 MET A O 1
ATOM 686 N N . ASN A 1 85 ? -11.280 -6.851 26.085 1.00 98.19 85 ASN A N 1
ATOM 687 C CA . ASN A 1 85 ? -11.270 -7.920 27.081 1.00 98.19 85 ASN A CA 1
ATOM 688 C C . ASN A 1 85 ? -11.128 -7.365 28.502 1.00 98.19 85 ASN A C 1
ATOM 690 O O . ASN A 1 85 ? -11.834 -7.821 29.401 1.00 98.19 85 ASN A O 1
ATOM 694 N N . SER A 1 86 ? -10.293 -6.340 28.691 1.00 98.44 86 SER A N 1
ATOM 695 C CA . SER A 1 86 ? -10.168 -5.634 29.969 1.00 98.44 86 SER A CA 1
ATOM 696 C C . SER A 1 86 ? -11.494 -4.999 30.395 1.00 98.44 86 SER A C 1
ATOM 698 O O . SER A 1 86 ? -11.948 -5.231 31.510 1.00 98.44 86 SER A O 1
ATOM 700 N N . ALA A 1 87 ? -12.166 -4.272 29.499 1.00 97.94 87 ALA A N 1
ATOM 701 C CA . ALA A 1 87 ? -13.449 -3.631 29.786 1.00 97.94 87 ALA A CA 1
ATOM 702 C C . ALA A 1 87 ? -14.561 -4.653 30.084 1.00 97.94 87 ALA A C 1
ATOM 704 O O . ALA A 1 87 ? -15.375 -4.452 30.984 1.00 97.94 87 ALA A O 1
ATOM 705 N N . LYS A 1 88 ? -14.591 -5.785 29.365 1.00 97.56 88 LYS A N 1
ATOM 706 C CA . LYS A 1 88 ? -15.514 -6.893 29.665 1.00 97.56 88 LYS A CA 1
ATOM 707 C C . LYS A 1 88 ? -15.268 -7.475 31.054 1.00 97.56 88 LYS A C 1
ATOM 709 O O . LYS A 1 88 ? -16.230 -7.776 31.758 1.00 97.56 88 LYS A O 1
ATOM 714 N N . GLN A 1 89 ? -14.004 -7.634 31.439 1.00 98.00 89 GLN A N 1
ATOM 715 C CA . GLN A 1 89 ? -13.639 -8.151 32.751 1.00 98.00 89 GLN A CA 1
ATOM 716 C C . GLN A 1 89 ? -13.998 -7.165 33.868 1.00 98.00 89 GLN A C 1
ATOM 718 O O . GLN A 1 89 ? -14.590 -7.575 34.862 1.00 98.00 89 GLN A O 1
ATOM 723 N N . GLU A 1 90 ? -13.705 -5.877 33.691 1.00 97.94 90 GLU A N 1
ATOM 724 C CA . GLU A 1 90 ? -14.076 -4.820 34.639 1.00 97.94 90 GLU A CA 1
ATOM 725 C C . GLU A 1 90 ? -15.596 -4.739 34.811 1.00 97.94 90 GLU A C 1
ATOM 727 O O . GLU A 1 90 ? -16.098 -4.739 35.935 1.00 97.94 90 GLU A O 1
ATOM 732 N N . LYS A 1 91 ? -16.344 -4.774 33.700 1.00 96.31 91 LYS A N 1
ATOM 733 C CA . LYS A 1 91 ? -17.805 -4.859 33.729 1.00 96.31 91 LYS A CA 1
ATOM 734 C C . LYS A 1 91 ? -18.255 -6.065 34.557 1.00 96.31 91 LYS A C 1
ATOM 736 O O . LYS A 1 91 ? -19.055 -5.897 35.467 1.00 96.31 91 LYS A O 1
ATOM 741 N N . ARG A 1 92 ? -17.730 -7.262 34.281 1.00 96.38 92 ARG A N 1
ATOM 742 C CA . ARG A 1 92 ? -18.100 -8.484 35.011 1.00 96.38 92 ARG A CA 1
ATOM 743 C C . ARG A 1 92 ? -17.826 -8.364 36.513 1.00 96.38 92 ARG A C 1
ATOM 745 O O . ARG A 1 92 ? -18.677 -8.740 37.311 1.00 96.38 92 ARG A O 1
ATOM 752 N N . GLN A 1 93 ? -16.671 -7.820 36.895 1.00 97.31 93 GLN A N 1
ATOM 753 C CA . GLN A 1 93 ? -16.327 -7.579 38.301 1.00 97.31 93 GLN A CA 1
ATOM 754 C C . GLN A 1 93 ? -17.283 -6.580 38.958 1.00 97.31 93 GLN A C 1
ATOM 756 O O . GLN A 1 93 ? -17.679 -6.758 40.107 1.00 97.31 93 GLN A O 1
ATOM 761 N N . MET A 1 94 ? -17.691 -5.543 38.227 1.00 96.25 94 MET A N 1
ATOM 762 C CA . MET A 1 94 ? -18.673 -4.575 38.703 1.00 96.25 94 MET A CA 1
ATOM 763 C C . MET A 1 94 ? -20.054 -5.211 38.891 1.00 96.25 94 MET A C 1
ATOM 765 O O . MET A 1 94 ? -20.691 -4.989 39.918 1.00 96.25 94 MET A O 1
ATOM 769 N N . GLU A 1 95 ? -20.505 -6.031 37.940 1.00 94.62 95 GLU A N 1
ATOM 770 C CA . GLU A 1 95 ? -21.772 -6.766 38.032 1.00 94.62 95 GLU A CA 1
ATOM 771 C C . GLU A 1 95 ? -21.781 -7.734 39.227 1.00 94.62 95 GLU A C 1
ATOM 773 O O . GLU A 1 95 ? -22.762 -7.796 39.975 1.00 94.62 95 GLU A O 1
ATOM 778 N N . GLU A 1 96 ? -20.671 -8.439 39.455 1.00 95.81 96 GLU A N 1
ATOM 779 C CA . GLU A 1 96 ? -20.478 -9.313 40.615 1.00 95.81 96 GLU A CA 1
ATOM 780 C C . GLU A 1 96 ? -20.495 -8.518 41.929 1.00 95.81 96 GLU A C 1
ATOM 782 O O . GLU A 1 96 ? -21.238 -8.861 42.849 1.00 95.81 96 GLU A O 1
ATOM 787 N N . SER A 1 97 ? -19.757 -7.406 41.997 1.00 96.88 97 SER A N 1
ATOM 788 C CA . SER A 1 97 ? -19.722 -6.534 43.176 1.00 96.88 97 SER A CA 1
ATOM 789 C C . SER A 1 97 ? -21.101 -5.968 43.517 1.00 96.88 97 SER A C 1
ATOM 791 O O . SER A 1 97 ? -21.480 -5.915 44.688 1.00 96.88 97 SER A O 1
ATOM 793 N N . ILE A 1 98 ? -21.881 -5.558 42.513 1.00 95.50 98 ILE A N 1
ATOM 794 C CA . ILE A 1 98 ? -23.235 -5.049 42.744 1.00 95.50 98 ILE A CA 1
ATOM 795 C C . ILE A 1 98 ? -24.156 -6.172 43.228 1.00 95.50 98 ILE A C 1
ATOM 797 O O . ILE A 1 98 ? -24.918 -5.960 44.168 1.00 95.50 98 ILE A O 1
ATOM 801 N N . SER A 1 99 ? -24.053 -7.371 42.653 1.00 94.25 99 SER A N 1
ATOM 802 C CA . SER A 1 99 ? -24.841 -8.530 43.089 1.00 94.25 99 SER A CA 1
ATOM 803 C C . SER A 1 99 ? -24.561 -8.895 44.552 1.00 94.25 99 SER A C 1
ATOM 805 O O . SER A 1 99 ? -25.500 -9.093 45.318 1.00 94.25 99 SER A O 1
ATOM 807 N N . GLN A 1 100 ? -23.291 -8.878 44.971 1.00 96.06 100 GLN A N 1
ATOM 808 C CA . GLN A 1 100 ? -22.901 -9.093 46.371 1.00 96.06 100 GLN A CA 1
ATOM 809 C C . GLN A 1 100 ? -23.473 -8.021 47.310 1.00 96.06 100 GLN A C 1
ATOM 811 O O . GLN A 1 100 ? -23.941 -8.342 48.398 1.00 96.06 100 GLN A O 1
ATOM 816 N N . LYS A 1 101 ? -23.480 -6.747 46.891 1.00 96.00 101 LYS A N 1
ATOM 817 C CA . LYS A 1 101 ? -24.079 -5.658 47.681 1.00 96.00 101 LYS A CA 1
ATOM 818 C C . LYS A 1 101 ? -25.590 -5.809 47.830 1.00 96.00 101 LYS A C 1
ATOM 820 O O . LYS A 1 101 ? -26.111 -5.500 48.895 1.00 96.00 101 LYS A O 1
ATOM 825 N N . TYR A 1 102 ? -26.285 -6.269 46.788 1.00 96.00 102 TYR A N 1
ATOM 826 C CA . TYR A 1 102 ? -27.714 -6.565 46.883 1.00 96.00 102 TYR A CA 1
ATOM 827 C C . TYR A 1 102 ? -27.986 -7.667 47.907 1.00 96.00 102 TYR A C 1
ATOM 829 O O . TYR A 1 102 ? -28.813 -7.461 48.790 1.00 96.00 102 TYR A O 1
ATOM 837 N N . GLU A 1 103 ? -27.258 -8.784 47.827 1.00 94.62 103 GLU A N 1
ATOM 838 C CA . GLU A 1 103 ? -27.397 -9.901 48.771 1.00 94.62 103 GLU A CA 1
ATOM 839 C C . GLU A 1 103 ? -27.164 -9.450 50.220 1.00 94.62 103 GLU A C 1
ATOM 841 O O . GLU A 1 103 ? -27.975 -9.715 51.104 1.00 94.62 103 GLU A O 1
ATOM 846 N N . GLU A 1 104 ? -26.096 -8.686 50.456 1.00 97.00 104 GLU A N 1
ATOM 847 C CA . GLU A 1 104 ? -25.763 -8.177 51.786 1.00 97.00 104 GLU A CA 1
ATOM 848 C C . GLU A 1 104 ? -26.834 -7.226 52.337 1.00 97.00 104 GLU A C 1
ATOM 850 O O . GLU A 1 104 ? -27.183 -7.303 53.514 1.00 97.00 104 GLU A O 1
ATOM 855 N N . ILE A 1 105 ? -27.397 -6.351 51.499 1.00 96.38 105 ILE A N 1
ATOM 856 C CA . ILE A 1 105 ? -28.481 -5.453 51.914 1.00 96.38 105 ILE A CA 1
ATOM 857 C C . ILE A 1 105 ? -29.734 -6.249 52.292 1.00 96.38 105 ILE A C 1
ATOM 859 O O . ILE A 1 105 ? -30.337 -5.948 53.320 1.00 96.38 105 ILE A O 1
ATOM 863 N N . PHE A 1 106 ? -30.126 -7.259 51.509 1.00 95.00 106 PHE A N 1
ATOM 864 C CA . PHE A 1 106 ? -31.278 -8.101 51.850 1.00 95.00 106 PHE A CA 1
ATOM 865 C C . PHE A 1 106 ? -31.046 -8.884 53.146 1.00 95.00 106 PHE A C 1
ATOM 867 O O . PHE A 1 106 ? -31.937 -8.948 53.991 1.00 95.00 106 PHE A O 1
ATOM 874 N N . ARG A 1 107 ? -29.831 -9.402 53.355 1.00 96.50 107 ARG A N 1
ATOM 875 C CA . ARG A 1 107 ? -29.444 -10.075 54.601 1.00 96.50 107 ARG A CA 1
ATOM 876 C C . ARG A 1 107 ? -29.526 -9.141 55.812 1.00 96.50 107 ARG A C 1
ATOM 878 O O . ARG A 1 107 ? -30.058 -9.528 56.850 1.00 96.50 107 ARG A O 1
ATOM 885 N N . LEU A 1 108 ? -28.999 -7.920 55.695 1.00 97.06 108 LEU A N 1
ATOM 886 C CA . LEU A 1 108 ? -29.053 -6.913 56.760 1.00 97.06 108 LEU A CA 1
ATOM 887 C C . LEU A 1 108 ? -30.482 -6.441 57.033 1.00 97.06 108 LEU A C 1
ATOM 889 O O . LEU A 1 108 ? -30.830 -6.228 58.193 1.00 97.06 108 LEU A O 1
ATOM 893 N N . LEU A 1 109 ? -31.303 -6.290 55.991 1.00 95.88 109 LEU A N 1
ATOM 894 C CA . LEU A 1 109 ? -32.717 -5.950 56.122 1.00 95.88 109 LEU A CA 1
ATOM 895 C C . LEU A 1 109 ? -33.449 -6.997 56.967 1.00 95.88 109 LEU A C 1
ATOM 897 O O . LEU A 1 109 ? -34.114 -6.632 57.934 1.00 95.88 109 LEU A O 1
ATOM 901 N N . GLU A 1 110 ? -33.277 -8.280 56.641 1.00 94.50 110 GLU A N 1
ATOM 902 C CA . GLU A 1 110 ? -33.897 -9.377 57.390 1.00 94.50 110 GLU A CA 1
ATOM 903 C C . GLU A 1 110 ? -33.419 -9.394 58.846 1.00 94.50 110 GLU A C 1
ATOM 905 O O . GLU A 1 110 ? -34.231 -9.405 59.766 1.00 94.50 110 GLU A O 1
ATOM 910 N N . GLN A 1 111 ? -32.103 -9.288 59.068 1.00 96.38 111 GLN A N 1
ATOM 911 C CA . GLN A 1 111 ? -31.523 -9.238 60.413 1.00 96.38 111 GLN A CA 1
ATOM 912 C C . GLN A 1 111 ? -32.048 -8.049 61.238 1.00 96.38 111 GLN A C 1
ATOM 914 O O . GLN A 1 111 ? -32.280 -8.182 62.438 1.00 96.38 111 GLN A O 1
ATOM 919 N N . THR A 1 112 ? -32.223 -6.886 60.606 1.00 96.12 112 THR A N 1
ATOM 920 C CA . THR A 1 112 ? -32.732 -5.678 61.271 1.00 96.12 112 THR A CA 1
ATOM 921 C C . THR A 1 112 ? -34.201 -5.841 61.638 1.00 96.12 112 THR A C 1
ATOM 923 O O . THR A 1 112 ? -34.573 -5.568 62.775 1.00 96.12 112 THR A O 1
ATOM 926 N N . ASN A 1 113 ? -35.023 -6.327 60.705 1.00 94.94 113 ASN A N 1
ATOM 927 C CA . ASN A 1 113 ? -36.444 -6.546 60.950 1.00 94.94 113 ASN A CA 1
ATOM 928 C C . ASN A 1 113 ? -36.682 -7.622 62.020 1.00 94.94 113 ASN A C 1
ATOM 930 O O . ASN A 1 113 ? -37.561 -7.441 62.858 1.00 94.94 113 ASN A O 1
ATOM 934 N N . GLU A 1 114 ? -35.882 -8.693 62.053 1.00 94.62 114 GLU A N 1
ATOM 935 C CA . GLU A 1 114 ? -35.961 -9.707 63.114 1.00 94.62 114 GLU A CA 1
ATOM 936 C C . GLU A 1 114 ? -35.674 -9.105 64.496 1.00 94.62 114 GLU A C 1
ATOM 938 O O . GLU A 1 114 ? -36.462 -9.267 65.424 1.00 94.62 114 GLU A O 1
ATOM 943 N N . LEU A 1 115 ? -34.607 -8.309 64.624 1.00 95.44 115 LEU A N 1
ATOM 944 C CA . LEU A 1 115 ? -34.283 -7.636 65.885 1.00 95.44 115 LEU A CA 1
ATOM 945 C C . LEU A 1 115 ? -35.379 -6.644 66.317 1.00 95.44 115 LEU A C 1
ATOM 947 O O . LEU A 1 115 ? -35.672 -6.508 67.508 1.00 95.44 115 LEU A O 1
ATOM 951 N N . SER A 1 116 ? -35.997 -5.947 65.360 1.00 94.62 116 SER A N 1
ATOM 952 C CA . SER A 1 116 ? -37.137 -5.061 65.613 1.00 94.62 116 SER A CA 1
ATOM 953 C C . SER A 1 116 ? -38.348 -5.830 66.148 1.00 94.62 116 SER A C 1
ATOM 955 O O . SER A 1 116 ? -38.943 -5.386 67.134 1.00 94.62 116 SER A O 1
ATOM 957 N N . ARG A 1 117 ? -38.665 -7.000 65.571 1.00 93.25 117 ARG A N 1
ATOM 958 C CA . ARG A 1 117 ? -39.721 -7.898 66.072 1.00 93.25 117 ARG A CA 1
ATOM 959 C C . ARG A 1 117 ? -39.433 -8.358 67.501 1.00 93.25 117 ARG A C 1
ATOM 961 O O . ARG A 1 117 ? -40.298 -8.237 68.367 1.00 93.25 117 ARG A O 1
ATOM 968 N N . GLU A 1 118 ? -38.208 -8.809 67.777 1.00 93.75 118 GLU A N 1
ATOM 969 C CA . GLU A 1 118 ? -37.771 -9.218 69.123 1.00 93.75 118 GLU A CA 1
ATOM 970 C C . GLU A 1 118 ? -37.860 -8.077 70.153 1.00 93.75 118 GLU A C 1
ATOM 972 O O . GLU A 1 118 ? -38.102 -8.313 71.337 1.00 93.75 118 GLU A O 1
ATOM 977 N N . SER A 1 119 ? -37.707 -6.831 69.699 1.00 92.44 119 SER A N 1
ATOM 978 C CA . SER A 1 119 ? -37.778 -5.624 70.533 1.00 92.44 119 SER A CA 1
ATOM 979 C C . SER A 1 119 ? -39.205 -5.090 70.737 1.00 92.44 119 SER A C 1
ATOM 981 O O . SER A 1 119 ? -39.385 -4.101 71.449 1.00 92.44 119 SER A O 1
ATOM 983 N N . GLY A 1 120 ? -40.220 -5.728 70.143 1.00 90.12 120 GLY A N 1
ATOM 984 C CA . GLY A 1 120 ? -41.630 -5.355 70.291 1.00 90.12 120 GLY A CA 1
ATOM 985 C C . GLY A 1 120 ? -42.121 -4.258 69.339 1.00 90.12 120 GLY A C 1
ATOM 986 O O . GLY A 1 120 ? -43.149 -3.643 69.622 1.00 90.12 120 GLY A O 1
ATOM 987 N N . ILE A 1 121 ? -41.409 -3.998 68.235 1.00 91.62 121 ILE A N 1
ATOM 988 C CA . ILE A 1 121 ? -41.905 -3.143 67.143 1.00 91.62 121 ILE A CA 1
ATOM 989 C C . ILE A 1 121 ? -42.983 -3.908 66.362 1.00 91.62 121 ILE A C 1
ATOM 991 O O . ILE A 1 121 ? -42.829 -5.104 66.107 1.00 91.62 121 ILE A O 1
ATOM 995 N N . SER A 1 122 ? -44.086 -3.238 66.016 1.00 84.00 122 SER A N 1
ATOM 996 C CA . SER A 1 122 ? -45.184 -3.853 65.266 1.00 84.00 122 SER A CA 1
ATOM 997 C C . SER A 1 122 ? -44.833 -4.054 63.787 1.00 84.00 122 SER A C 1
ATOM 999 O O . SER A 1 122 ? -43.963 -3.386 63.232 1.00 84.00 122 SER A O 1
ATOM 1001 N N . GLU A 1 123 ? -45.513 -5.002 63.137 1.00 84.00 123 GLU A N 1
ATOM 1002 C CA . GLU A 1 123 ? -45.246 -5.393 61.744 1.00 84.00 123 GLU A CA 1
ATOM 1003 C C . GLU A 1 123 ? -45.413 -4.231 60.752 1.00 84.00 123 GLU A C 1
ATOM 1005 O O . GLU A 1 123 ? -44.668 -4.133 59.779 1.00 84.00 123 GLU A O 1
ATOM 1010 N N . GLU A 1 124 ? -46.359 -3.321 61.003 1.00 86.94 124 GLU A N 1
ATOM 1011 C CA . GLU A 1 124 ? -46.579 -2.136 60.169 1.00 86.94 124 GLU A CA 1
ATOM 1012 C C . GLU A 1 124 ? -45.420 -1.125 60.182 1.00 86.94 124 GLU A C 1
ATOM 1014 O O . GLU A 1 124 ? -45.299 -0.343 59.237 1.00 86.94 124 GLU A O 1
ATOM 1019 N N . ASP A 1 125 ? -44.556 -1.173 61.201 1.00 89.62 125 ASP A N 1
ATOM 1020 C CA . ASP A 1 125 ? -43.409 -0.276 61.367 1.00 89.62 125 ASP A CA 1
ATOM 1021 C C . ASP A 1 125 ? -42.078 -0.902 60.889 1.00 89.62 125 ASP A C 1
ATOM 1023 O O . ASP A 1 125 ? -41.021 -0.266 60.975 1.00 89.62 125 ASP A O 1
ATOM 1027 N N . LEU A 1 126 ? -42.095 -2.136 60.365 1.00 91.19 126 LEU A N 1
ATOM 1028 C CA . LEU A 1 126 ? -40.899 -2.797 59.834 1.00 91.19 126 LEU A CA 1
ATOM 1029 C C . LEU A 1 126 ? -40.420 -2.183 58.512 1.00 91.19 126 LEU A C 1
ATOM 1031 O O . LEU A 1 126 ? -41.172 -1.606 57.722 1.00 91.19 126 LEU A O 1
ATOM 1035 N N . ILE A 1 127 ? -39.127 -2.352 58.227 1.00 92.19 127 ILE A N 1
ATOM 1036 C CA . ILE A 1 127 ? -38.524 -1.819 57.009 1.00 92.19 127 ILE A CA 1
ATOM 1037 C C . ILE A 1 127 ? -38.982 -2.670 55.820 1.00 92.19 127 ILE A C 1
ATOM 1039 O O . ILE A 1 127 ? -38.652 -3.852 55.706 1.00 92.19 127 ILE A O 1
ATOM 1043 N N . SER A 1 128 ? -39.725 -2.054 54.901 1.00 91.44 128 SER A N 1
ATOM 1044 C CA . SER A 1 128 ? -40.189 -2.721 53.683 1.00 91.44 128 SER A CA 1
ATOM 1045 C C . SER A 1 128 ? -39.038 -2.974 52.694 1.00 91.44 128 SER A C 1
ATOM 1047 O O . SER A 1 128 ? -38.289 -2.039 52.386 1.00 91.44 128 SER A O 1
ATOM 1049 N N . PRO A 1 129 ? -38.952 -4.167 52.068 1.00 88.56 129 PRO A N 1
ATOM 1050 C CA . PRO A 1 129 ? -38.000 -4.457 50.990 1.00 88.56 129 PRO A CA 1
ATOM 1051 C C . PRO A 1 129 ? -38.101 -3.517 49.782 1.00 88.56 129 PRO A C 1
ATOM 1053 O O . PRO A 1 129 ? -37.148 -3.390 49.018 1.00 88.56 129 PRO A O 1
ATOM 1056 N N . SER A 1 130 ? -39.232 -2.823 49.605 1.00 89.25 130 SER A N 1
ATOM 1057 C CA . SER A 1 130 ? -39.446 -1.877 48.502 1.00 89.25 130 SER A CA 1
ATOM 1058 C C . SER A 1 130 ? -38.513 -0.663 48.525 1.00 89.25 130 SER A C 1
ATOM 1060 O O . SER A 1 130 ? -38.433 0.052 47.528 1.00 89.25 130 SER A O 1
ATOM 1062 N N . ILE A 1 131 ? -37.832 -0.398 49.648 1.00 91.56 131 ILE A N 1
ATOM 1063 C CA . ILE A 1 131 ? -36.828 0.670 49.732 1.00 91.56 131 ILE A CA 1
ATOM 1064 C C . ILE A 1 131 ? -35.537 0.324 48.978 1.00 91.56 131 ILE A C 1
ATOM 1066 O O . ILE A 1 131 ? -34.769 1.219 48.625 1.00 91.56 131 ILE A O 1
ATOM 1070 N N . ILE A 1 132 ? -35.304 -0.964 48.706 1.00 91.12 132 ILE A N 1
ATOM 1071 C CA . ILE A 1 132 ? -34.149 -1.443 47.951 1.00 91.12 132 ILE A CA 1
ATOM 1072 C C . ILE A 1 132 ? -34.454 -1.277 46.452 1.00 91.12 132 ILE A C 1
ATOM 1074 O O . ILE A 1 132 ? -35.432 -1.846 45.959 1.00 91.12 132 ILE A O 1
ATOM 1078 N N . PRO A 1 133 ? -33.639 -0.517 45.694 1.00 90.50 133 PRO A N 1
ATOM 1079 C CA . PRO A 1 133 ? -33.838 -0.363 44.257 1.00 90.50 133 PRO A CA 1
ATOM 1080 C C . PRO A 1 133 ? -33.803 -1.712 43.520 1.00 90.50 133 PRO A C 1
ATOM 1082 O O . PRO A 1 133 ? -33.096 -2.622 43.936 1.00 90.50 133 PRO A O 1
ATOM 1085 N N . PRO A 1 134 ? -34.511 -1.875 42.393 1.00 84.31 134 PRO A N 1
ATOM 1086 C CA . PRO A 1 134 ? -34.472 -3.129 41.651 1.00 84.31 134 PRO A CA 1
ATOM 1087 C C . PRO A 1 134 ? -33.097 -3.356 41.007 1.00 84.31 134 PRO A C 1
ATOM 1089 O O . PRO A 1 134 ? -32.573 -2.483 40.305 1.00 84.31 134 PRO A O 1
ATOM 1092 N N . ASN A 1 135 ? -32.543 -4.562 41.168 1.00 85.06 135 ASN A N 1
ATOM 1093 C CA . ASN A 1 135 ? -31.305 -4.953 40.501 1.00 85.06 135 ASN A CA 1
ATOM 1094 C C . ASN A 1 135 ? -31.538 -5.158 38.991 1.00 85.06 135 ASN A C 1
ATOM 1096 O O . ASN A 1 135 ? -32.099 -6.165 38.564 1.00 85.06 135 ASN A O 1
ATOM 1100 N N . LYS A 1 136 ? -31.089 -4.206 38.164 1.00 82.56 136 LYS A N 1
ATOM 1101 C CA . LYS A 1 136 ? -31.216 -4.260 36.692 1.00 82.56 136 LYS A CA 1
ATOM 1102 C C . LYS A 1 136 ? -30.085 -5.022 35.987 1.00 82.56 136 LYS A C 1
ATOM 1104 O O . LYS A 1 136 ? -30.015 -4.992 34.763 1.00 82.56 136 LYS A O 1
ATOM 1109 N N . ILE A 1 137 ? -29.189 -5.659 36.739 1.00 72.75 137 ILE A N 1
ATOM 1110 C CA . ILE A 1 137 ? -27.955 -6.278 36.225 1.00 72.75 137 ILE A CA 1
ATOM 1111 C C . ILE A 1 137 ? -28.136 -7.788 35.961 1.00 72.75 137 ILE A C 1
ATOM 1113 O O . ILE A 1 137 ? -27.241 -8.450 35.443 1.00 72.75 137 ILE A O 1
ATOM 1117 N N . ALA A 1 138 ? -29.318 -8.343 36.254 1.00 56.50 138 ALA A N 1
ATOM 1118 C CA . ALA A 1 138 ? -29.639 -9.741 35.974 1.00 56.50 138 ALA A CA 1
ATOM 1119 C C . ALA A 1 138 ? -29.473 -10.089 34.474 1.00 56.50 138 ALA A C 1
ATOM 1121 O O . ALA A 1 138 ? -29.734 -9.255 33.600 1.00 56.50 138 ALA A O 1
ATOM 1122 N N . PRO A 1 139 ? -29.009 -11.314 34.162 1.00 50.81 139 PRO A N 1
ATOM 1123 C CA . PRO A 1 139 ? -28.328 -11.612 32.915 1.00 50.81 139 PRO A CA 1
ATOM 1124 C C . PRO A 1 139 ? -29.299 -11.582 31.739 1.00 50.81 139 PRO A C 1
ATOM 1126 O O . PRO A 1 139 ? -30.275 -12.330 31.693 1.00 50.81 139 PRO A O 1
ATOM 1129 N N . ASN A 1 140 ? -28.972 -10.778 30.729 1.00 39.00 140 ASN A N 1
ATOM 1130 C CA . ASN A 1 140 ? -29.490 -10.993 29.389 1.00 39.00 140 ASN A CA 1
ATOM 1131 C C . ASN A 1 140 ? -28.854 -12.280 28.841 1.00 39.00 140 ASN A C 1
ATOM 1133 O O . ASN A 1 140 ? -27.855 -12.243 28.122 1.00 39.00 140 ASN A O 1
ATOM 1137 N N . ILE A 1 141 ? -29.405 -13.432 29.226 1.00 43.75 141 ILE A N 1
ATOM 1138 C CA . ILE A 1 141 ? -29.191 -14.690 28.518 1.00 43.75 141 ILE A CA 1
ATOM 1139 C C . ILE A 1 141 ? -30.024 -14.597 27.234 1.00 43.75 141 ILE A C 1
ATOM 1141 O O . ILE A 1 141 ? -31.053 -15.249 27.093 1.00 43.75 141 ILE A O 1
ATOM 1145 N N . SER A 1 142 ? -29.619 -13.737 26.297 1.00 34.09 142 SER A N 1
ATOM 1146 C CA . SER A 1 142 ? -30.085 -13.870 24.920 1.00 34.09 142 SER A CA 1
ATOM 1147 C C . SER A 1 142 ? -29.551 -15.211 24.420 1.00 34.09 142 SER A C 1
ATOM 1149 O O . SER A 1 142 ? -28.326 -15.368 24.346 1.00 34.09 142 SER A O 1
ATOM 1151 N N . PRO A 1 143 ? -30.407 -16.193 24.084 1.00 37.69 143 PRO A N 1
ATOM 1152 C CA . PRO A 1 143 ? -29.926 -17.379 23.412 1.00 37.69 143 PRO A CA 1
ATOM 1153 C C . PRO A 1 143 ? -29.361 -16.932 22.065 1.00 37.69 143 PRO A C 1
ATOM 1155 O O . PRO A 1 143 ? -29.964 -16.140 21.335 1.00 37.69 143 PRO A O 1
ATOM 1158 N N . ALA A 1 144 ? -28.164 -17.415 21.754 1.00 47.62 144 ALA A N 1
ATOM 1159 C CA . ALA A 1 144 ? -27.627 -17.356 20.411 1.00 47.62 144 ALA A CA 1
ATOM 1160 C C . ALA A 1 144 ? -28.680 -17.913 19.437 1.00 47.62 144 ALA A C 1
ATOM 1162 O O . ALA A 1 144 ? -29.067 -19.073 19.553 1.00 47.62 144 ALA A O 1
ATOM 1163 N N . GLY A 1 145 ? -29.154 -17.090 18.498 1.00 45.25 145 GLY A N 1
ATOM 1164 C CA . GLY A 1 145 ? -30.014 -17.554 17.407 1.00 45.25 145 GLY A CA 1
ATOM 1165 C C . GLY A 1 145 ? -31.285 -16.742 17.186 1.00 45.25 145 GLY A C 1
ATOM 1166 O O . GLY A 1 145 ? -32.386 -17.243 17.371 1.00 45.25 145 GLY A O 1
ATOM 1167 N N . SER A 1 146 ? -31.151 -15.520 16.676 1.00 32.94 146 SER A N 1
ATOM 1168 C CA . SER A 1 146 ? -32.122 -15.031 15.694 1.00 32.94 146 SER A CA 1
ATOM 1169 C C . SER A 1 146 ? -31.432 -14.035 14.772 1.00 32.94 146 SER A C 1
ATOM 1171 O O . SER A 1 146 ? -31.384 -12.833 15.021 1.00 32.94 146 SER A O 1
ATOM 1173 N N . LEU A 1 147 ? -30.831 -14.566 13.706 1.00 40.22 147 LEU A N 1
ATOM 1174 C CA . LEU A 1 147 ? -30.491 -13.789 12.520 1.00 40.22 147 LEU A CA 1
ATOM 1175 C C . LEU A 1 147 ? -31.799 -13.486 11.779 1.00 40.22 147 LEU A C 1
ATOM 1177 O O . LEU A 1 147 ? -32.098 -14.082 10.749 1.00 40.22 147 LEU A O 1
ATOM 1181 N N . ALA A 1 148 ? -32.602 -12.576 12.326 1.00 34.72 148 ALA A N 1
ATOM 1182 C CA . ALA A 1 148 ? -33.601 -11.880 11.538 1.00 34.72 148 ALA A CA 1
ATOM 1183 C C . ALA A 1 148 ? -32.871 -10.748 10.815 1.00 34.72 148 ALA A C 1
ATOM 1185 O O . ALA A 1 148 ? -32.544 -9.709 11.388 1.00 34.72 148 ALA A O 1
ATOM 1186 N N . ALA A 1 149 ? -32.545 -11.007 9.553 1.00 47.88 149 ALA A N 1
ATOM 1187 C CA . ALA A 1 149 ? -32.071 -10.004 8.625 1.00 47.88 149 ALA A CA 1
ATOM 1188 C C . ALA A 1 149 ? -33.134 -8.905 8.486 1.00 47.88 149 ALA A C 1
ATOM 1190 O O . ALA A 1 149 ? -34.137 -9.078 7.799 1.00 47.88 149 ALA A O 1
ATOM 1191 N N . THR A 1 150 ? -32.895 -7.758 9.112 1.00 38.12 150 THR A N 1
ATOM 1192 C CA . THR A 1 150 ? -33.482 -6.489 8.685 1.00 38.12 150 THR A CA 1
ATOM 1193 C C . THR A 1 150 ? -32.364 -5.600 8.187 1.00 38.12 150 THR A C 1
ATOM 1195 O O . THR A 1 150 ? -31.484 -5.159 8.923 1.00 38.12 150 THR A O 1
ATOM 1198 N N . SER A 1 151 ? -32.407 -5.427 6.877 1.00 46.75 151 SER A N 1
ATOM 1199 C CA . SER A 1 151 ? -31.614 -4.535 6.063 1.00 46.75 151 SER A CA 1
ATOM 1200 C C . SER A 1 151 ? -31.619 -3.088 6.565 1.00 46.75 151 SER A C 1
ATOM 1202 O O . SER A 1 151 ? -32.574 -2.627 7.185 1.00 46.75 151 SER A O 1
ATOM 1204 N N . THR A 1 152 ? -30.585 -2.365 6.125 1.00 47.25 152 THR A N 1
ATOM 1205 C CA . THR A 1 152 ? -30.431 -0.900 6.075 1.00 47.25 152 THR A CA 1
ATOM 1206 C C . THR A 1 152 ? -30.238 -0.171 7.406 1.00 47.25 152 THR A C 1
ATOM 1208 O O . THR A 1 152 ? -31.188 0.168 8.098 1.00 47.25 152 THR A O 1
ATOM 1211 N N . GLY A 1 153 ? -28.984 0.188 7.700 1.00 44.50 153 GLY A N 1
ATOM 1212 C CA . GLY A 1 153 ? -28.672 1.223 8.685 1.00 44.50 153 GLY A CA 1
ATOM 1213 C C . GLY A 1 153 ? -27.298 1.054 9.319 1.00 44.50 153 GLY A C 1
ATOM 1214 O O . GLY A 1 153 ? -27.135 0.304 10.272 1.00 44.50 153 GLY A O 1
ATOM 1215 N N . ILE A 1 154 ? -26.309 1.772 8.796 1.00 53.91 154 ILE A N 1
ATOM 1216 C CA . ILE A 1 154 ? -24.968 1.901 9.381 1.00 53.91 154 ILE A CA 1
ATOM 1217 C C . ILE A 1 154 ? -25.115 2.423 10.830 1.00 53.91 154 ILE A C 1
ATOM 1219 O O . ILE A 1 154 ? -25.819 3.421 11.022 1.00 53.91 154 ILE A O 1
ATOM 1223 N N . PRO A 1 155 ? -24.488 1.808 11.853 1.00 44.88 155 PRO A N 1
ATOM 1224 C CA . PRO A 1 155 ? -24.636 2.257 13.234 1.00 44.88 155 PRO A CA 1
ATOM 1225 C C . PRO A 1 155 ? -24.062 3.678 13.440 1.00 44.88 155 PRO A C 1
ATOM 1227 O O . PRO A 1 155 ? -23.014 4.006 12.873 1.00 44.88 155 PRO A O 1
ATOM 1230 N N . PRO A 1 156 ? -24.687 4.536 14.277 1.00 57.62 156 PRO A N 1
ATOM 1231 C CA . PRO A 1 156 ? -24.343 5.962 14.391 1.00 57.62 156 PRO A CA 1
ATOM 1232 C C . PRO A 1 156 ? -22.948 6.257 14.962 1.00 57.62 156 PRO A C 1
ATOM 1234 O O . PRO A 1 156 ? -22.490 7.399 14.905 1.00 57.62 156 PRO A O 1
ATOM 1237 N N . LEU A 1 157 ? -22.264 5.250 15.515 1.00 55.22 157 LEU A N 1
ATOM 1238 C CA . LEU A 1 157 ? -21.003 5.435 16.233 1.00 55.22 157 LEU A CA 1
ATOM 1239 C C . LEU A 1 157 ? -19.809 5.745 15.311 1.00 55.22 157 LEU A C 1
ATOM 124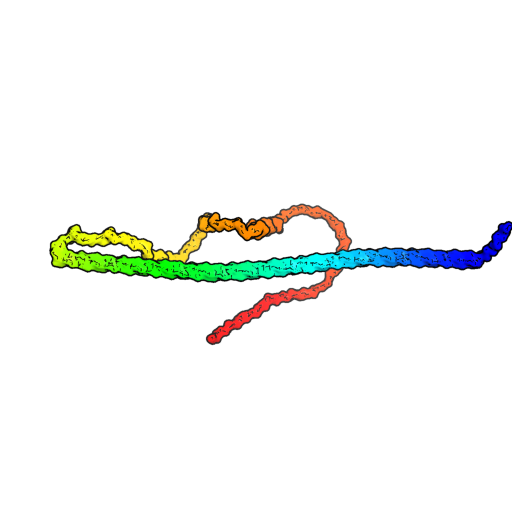1 O O . LEU A 1 157 ? -18.812 6.293 15.768 1.00 55.22 157 LEU A O 1
ATOM 1245 N N . LEU A 1 158 ? -19.913 5.452 14.010 1.00 49.97 158 LEU A N 1
ATOM 1246 C CA . LEU A 1 158 ? -18.824 5.667 13.045 1.00 49.97 158 LEU A CA 1
ATOM 1247 C C . LEU A 1 158 ? -18.816 7.065 12.404 1.00 49.97 158 LEU A C 1
ATOM 1249 O O . LEU A 1 158 ? -17.891 7.389 11.665 1.00 49.97 158 LEU A O 1
ATOM 1253 N N . ARG A 1 159 ? -19.797 7.930 12.699 1.00 49.19 159 ARG A N 1
ATOM 1254 C CA . ARG A 1 159 ? -19.866 9.289 12.120 1.00 49.19 159 ARG A CA 1
ATOM 1255 C C . ARG A 1 159 ? -18.876 10.299 12.715 1.00 49.19 159 ARG A C 1
ATOM 1257 O O . ARG A 1 159 ? -18.781 11.405 12.198 1.00 49.19 159 ARG A O 1
ATOM 1264 N N . HIS A 1 160 ? -18.153 9.945 13.779 1.00 44.94 160 HIS A N 1
ATOM 1265 C CA . HIS A 1 160 ? -17.319 10.895 14.528 1.00 44.94 160 HIS A CA 1
ATOM 1266 C C . HIS A 1 160 ? -15.808 10.725 14.324 1.00 44.94 160 HIS A C 1
ATOM 1268 O O . HIS A 1 160 ? -15.032 11.487 14.900 1.00 44.94 160 HIS A O 1
ATOM 1274 N N . PHE A 1 161 ? -15.366 9.797 13.470 1.00 44.06 161 PHE A N 1
ATOM 1275 C CA . PHE A 1 161 ? -13.964 9.768 13.063 1.00 44.06 161 PHE A CA 1
ATOM 1276 C C . PHE A 1 161 ? -13.694 10.933 12.106 1.00 44.06 161 PHE A C 1
ATOM 1278 O O . PHE A 1 161 ? -14.070 10.906 10.936 1.00 44.06 161 PHE A O 1
ATOM 1285 N N . LYS A 1 162 ? -13.057 11.990 12.623 1.00 44.31 162 LYS A N 1
ATOM 1286 C CA . LYS A 1 162 ? -12.485 13.075 11.819 1.00 44.31 162 LYS A CA 1
ATOM 1287 C C . LYS A 1 162 ? -11.431 12.487 10.877 1.00 44.31 162 LYS A C 1
ATOM 1289 O O . LYS A 1 162 ? -10.301 12.223 11.277 1.00 44.31 162 LYS A O 1
ATOM 1294 N N . VAL A 1 163 ? -11.816 12.309 9.618 1.00 50.12 163 VAL A N 1
ATOM 1295 C CA . VAL A 1 163 ? -10.946 11.928 8.500 1.00 50.12 163 VAL A CA 1
ATOM 1296 C C . VAL A 1 163 ? -10.101 13.138 8.093 1.00 50.12 163 VAL A C 1
ATOM 1298 O O . VAL A 1 163 ? -10.354 13.764 7.072 1.00 50.12 163 VAL A O 1
ATOM 1301 N N . ASN A 1 164 ? -9.119 13.509 8.915 1.00 45.03 164 ASN A N 1
ATOM 1302 C CA . ASN A 1 164 ? -8.238 14.647 8.626 1.00 45.03 164 ASN A CA 1
ATOM 1303 C C . ASN A 1 164 ? -6.793 14.254 8.273 1.00 45.03 164 ASN A C 1
ATOM 1305 O O . ASN A 1 164 ? -5.958 15.144 8.162 1.00 45.03 164 ASN A O 1
ATOM 1309 N N . SER A 1 165 ? -6.475 12.972 8.048 1.00 51.44 165 SER A N 1
ATOM 1310 C CA . SER A 1 165 ? -5.101 12.579 7.671 1.00 51.44 165 SER A CA 1
ATOM 1311 C C . SER A 1 165 ? -4.982 11.540 6.552 1.00 51.44 165 SER A C 1
ATOM 1313 O O . SER A 1 165 ? -3.929 10.925 6.413 1.00 51.44 165 SER A O 1
ATOM 1315 N N . VAL A 1 166 ? -6.020 11.327 5.739 1.00 50.06 166 VAL A N 1
ATOM 1316 C CA . VAL A 1 166 ? -5.945 10.361 4.630 1.00 50.06 166 VAL A CA 1
ATOM 1317 C C . VAL A 1 166 ? -5.770 11.114 3.304 1.00 50.06 166 VAL A C 1
ATOM 1319 O O . VAL A 1 166 ? -6.635 11.928 2.972 1.00 50.06 166 VAL A O 1
ATOM 1322 N N . PRO A 1 167 ? -4.695 10.869 2.529 1.00 46.28 167 PRO A N 1
ATOM 1323 C CA . PRO A 1 167 ? -4.532 11.439 1.194 1.00 46.28 167 PRO A CA 1
ATOM 1324 C C . PRO A 1 167 ? -5.734 11.093 0.302 1.00 46.28 167 PRO A C 1
ATOM 1326 O O . PRO A 1 167 ? -6.173 9.943 0.255 1.00 46.28 167 PRO A O 1
ATOM 1329 N N . ALA A 1 168 ? -6.258 12.079 -0.433 1.00 55.28 168 ALA A N 1
ATOM 1330 C CA . ALA A 1 168 ? -7.490 11.975 -1.231 1.00 55.28 168 ALA A CA 1
ATOM 1331 C C . ALA A 1 168 ? -7.503 10.824 -2.266 1.00 55.28 168 ALA A C 1
ATOM 1333 O O . ALA A 1 168 ? -8.568 10.403 -2.716 1.00 55.28 168 ALA A O 1
ATOM 1334 N N . VAL A 1 169 ? -6.333 10.280 -2.616 1.00 56.75 169 VAL A N 1
ATOM 1335 C CA . VAL A 1 169 ? -6.182 9.114 -3.499 1.00 56.75 169 VAL A CA 1
ATOM 1336 C C . VAL A 1 169 ? -6.782 7.838 -2.892 1.00 56.75 169 VAL A C 1
ATOM 1338 O O . VAL A 1 169 ? -7.458 7.093 -3.599 1.00 56.75 169 VAL A O 1
ATOM 1341 N N . VAL A 1 170 ? -6.634 7.618 -1.581 1.00 54.72 170 VAL A N 1
ATOM 1342 C CA . VAL A 1 170 ? -7.083 6.378 -0.917 1.00 54.72 170 VAL A CA 1
ATOM 1343 C C . VAL A 1 170 ? -8.605 6.357 -0.748 1.00 54.72 170 VAL A C 1
ATOM 1345 O O . VAL A 1 170 ? -9.246 5.316 -0.896 1.00 54.72 170 VAL A O 1
ATOM 1348 N N . GLN A 1 171 ? -9.220 7.526 -0.539 1.00 51.84 171 GLN A N 1
ATOM 1349 C CA . GLN A 1 171 ? -10.681 7.647 -0.476 1.00 51.84 171 GLN A CA 1
ATOM 1350 C C . GLN A 1 171 ? -11.349 7.293 -1.810 1.00 51.84 171 GLN A C 1
ATOM 1352 O O . GLN A 1 171 ? -12.448 6.742 -1.821 1.00 51.84 171 GLN A O 1
ATOM 1357 N N . ARG A 1 172 ? -10.689 7.562 -2.943 1.00 49.00 172 ARG A N 1
ATOM 1358 C CA . ARG A 1 172 ? -11.262 7.296 -4.268 1.00 49.00 172 ARG A CA 1
ATOM 1359 C C . ARG A 1 172 ? -11.282 5.808 -4.630 1.00 49.00 172 ARG A C 1
ATOM 1361 O O . ARG A 1 172 ? -12.144 5.415 -5.411 1.00 49.00 172 ARG A O 1
ATOM 1368 N N . ALA A 1 173 ? -10.385 5.001 -4.062 1.00 55.28 173 ALA A N 1
ATOM 1369 C CA . ALA A 1 173 ? -10.289 3.566 -4.338 1.00 55.28 173 ALA A CA 1
ATOM 1370 C C . ALA A 1 173 ? -11.322 2.729 -3.555 1.00 55.28 173 ALA A C 1
ATOM 1372 O O . ALA A 1 173 ? -11.902 1.800 -4.111 1.00 55.28 173 ALA A O 1
ATOM 1373 N N . MET A 1 174 ? -11.617 3.090 -2.301 1.00 53.16 174 MET A N 1
ATOM 1374 C CA . MET A 1 174 ? -12.522 2.318 -1.429 1.00 53.16 174 MET A CA 1
ATOM 1375 C C . MET A 1 174 ? -14.008 2.408 -1.822 1.00 53.16 174 MET A C 1
ATOM 1377 O O . MET A 1 174 ? -14.776 1.505 -1.508 1.00 53.16 174 MET A O 1
ATOM 1381 N N . PHE A 1 175 ? -14.424 3.472 -2.519 1.00 55.03 175 PHE A N 1
ATOM 1382 C CA . PHE A 1 175 ? -15.835 3.726 -2.856 1.00 55.03 175 PHE A CA 1
ATOM 1383 C C . PHE A 1 175 ? -16.200 3.491 -4.337 1.00 55.03 175 PHE A C 1
ATOM 1385 O O . PHE A 1 175 ? -17.328 3.780 -4.725 1.00 55.03 175 PHE A O 1
ATOM 1392 N N . ASN A 1 176 ? -15.286 2.985 -5.180 1.00 52.31 176 ASN A N 1
ATOM 1393 C CA . ASN A 1 176 ? -15.507 2.861 -6.637 1.00 52.31 176 ASN A CA 1
ATOM 1394 C C . ASN A 1 176 ? -15.423 1.438 -7.209 1.00 52.31 176 ASN A C 1
ATOM 1396 O O . ASN A 1 176 ? -15.477 1.279 -8.430 1.00 52.31 176 ASN A O 1
ATOM 1400 N N . PHE A 1 177 ? -15.308 0.405 -6.372 1.00 47.06 177 PHE A N 1
ATOM 1401 C CA . PHE A 1 177 ? -15.137 -0.963 -6.876 1.00 47.06 177 PHE A CA 1
ATOM 1402 C C . PHE A 1 177 ? -16.354 -1.463 -7.685 1.00 47.06 177 PHE A C 1
ATOM 1404 O O . PHE A 1 177 ? -16.181 -2.189 -8.661 1.00 47.06 177 PHE A O 1
ATOM 1411 N N . ASP A 1 178 ? -17.566 -0.990 -7.366 1.00 46.44 178 ASP A N 1
ATOM 1412 C CA . ASP A 1 178 ? -18.796 -1.394 -8.067 1.00 46.44 178 ASP A CA 1
ATOM 1413 C C . ASP A 1 178 ? -18.978 -0.740 -9.452 1.00 46.44 178 ASP A C 1
ATOM 1415 O O . ASP A 1 178 ? -19.554 -1.355 -10.352 1.00 46.44 178 ASP A O 1
ATOM 1419 N N . SER A 1 179 ? -18.451 0.471 -9.683 1.00 46.91 179 SER A N 1
ATOM 1420 C CA . SER A 1 179 ? -18.639 1.183 -10.964 1.00 46.91 179 SER A CA 1
ATOM 1421 C C . SER A 1 179 ? -17.837 0.578 -12.119 1.00 46.91 179 SER A C 1
ATOM 1423 O O . SER A 1 179 ? -18.278 0.634 -13.265 1.00 46.91 179 SER A O 1
ATOM 1425 N N . ILE A 1 180 ? -16.672 -0.022 -11.848 1.00 54.06 180 ILE A N 1
ATOM 1426 C CA . ILE A 1 180 ? -15.82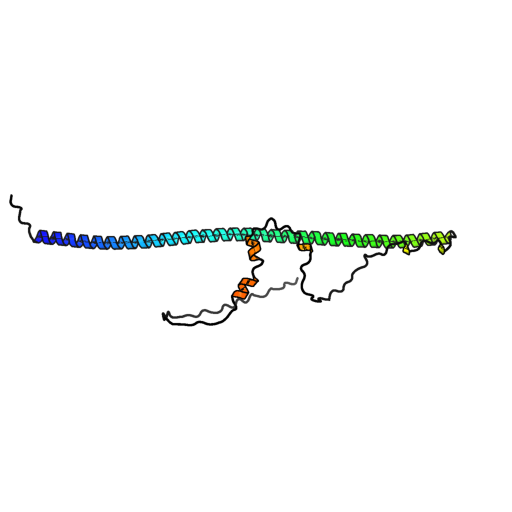7 -0.603 -12.908 1.00 54.06 180 ILE A CA 1
ATOM 1427 C C . ILE A 1 180 ? -16.359 -1.972 -13.352 1.00 54.06 180 ILE A C 1
ATOM 1429 O O . ILE A 1 180 ? -16.285 -2.303 -14.535 1.00 54.06 180 ILE A O 1
ATOM 1433 N N . LEU A 1 181 ? -16.955 -2.749 -12.441 1.00 53.00 181 LEU A N 1
ATOM 1434 C CA . LEU A 1 181 ? -17.474 -4.077 -12.771 1.00 53.00 181 LEU A CA 1
ATOM 1435 C C . LEU A 1 181 ? -18.785 -4.006 -13.576 1.00 53.00 181 LEU A C 1
ATOM 1437 O O . LEU A 1 181 ? -18.984 -4.803 -14.491 1.00 53.00 181 LEU A O 1
ATOM 1441 N N . LEU A 1 182 ? -19.649 -3.018 -13.303 1.00 49.34 182 LEU A N 1
ATOM 1442 C CA . LEU A 1 182 ? -20.911 -2.842 -14.034 1.00 49.34 182 LEU A CA 1
ATOM 1443 C C . LEU A 1 182 ? -20.736 -2.275 -15.455 1.00 49.34 182 LEU A C 1
ATOM 1445 O O . LEU A 1 182 ? -21.598 -2.485 -16.305 1.00 49.34 182 LEU A O 1
ATOM 1449 N N . GLN A 1 183 ? -19.622 -1.593 -15.744 1.00 47.19 183 GLN A N 1
ATOM 1450 C CA . GLN A 1 183 ? -19.335 -1.062 -17.085 1.00 47.19 183 GLN A CA 1
ATOM 1451 C C . GLN A 1 183 ? -18.832 -2.147 -18.062 1.00 47.19 183 GLN A C 1
ATOM 1453 O O . GLN A 1 183 ? -18.872 -1.950 -19.276 1.00 47.19 183 GLN A O 1
ATOM 1458 N N . ALA A 1 184 ? -18.398 -3.308 -17.560 1.00 46.56 184 ALA A N 1
ATOM 1459 C CA . ALA A 1 184 ? -17.912 -4.420 -18.382 1.00 46.56 184 ALA A CA 1
ATOM 1460 C C . ALA A 1 184 ? -19.030 -5.346 -18.912 1.00 46.56 184 ALA A C 1
ATOM 1462 O O . ALA A 1 184 ? -18.748 -6.273 -19.671 1.00 46.56 184 ALA A O 1
ATOM 1463 N N . ALA A 1 185 ? -20.294 -5.105 -18.544 1.00 44.56 185 ALA A N 1
ATOM 1464 C CA . ALA A 1 185 ? -21.429 -5.953 -18.905 1.00 44.56 185 ALA A CA 1
ATOM 1465 C C . ALA A 1 185 ? -22.543 -5.165 -19.619 1.00 44.56 185 ALA A C 1
ATOM 1467 O O . ALA A 1 185 ? -23.631 -4.972 -19.085 1.00 44.56 185 ALA A O 1
ATOM 1468 N N . ALA A 1 186 ? -22.293 -4.744 -20.860 1.00 35.34 186 ALA A N 1
ATOM 1469 C CA . ALA A 1 186 ? -23.351 -4.341 -21.787 1.00 35.34 186 ALA A CA 1
ATOM 1470 C C . ALA A 1 186 ? -23.065 -4.890 -23.201 1.00 35.34 186 ALA A C 1
ATOM 1472 O O . ALA A 1 186 ? -22.029 -4.563 -23.782 1.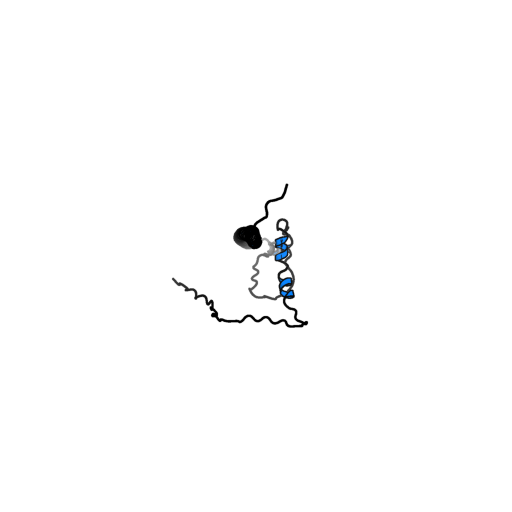00 35.34 186 ALA A O 1
ATOM 1473 N N . PRO A 1 187 ? -23.953 -5.722 -23.781 1.00 43.66 187 PRO A N 1
ATOM 1474 C CA . PRO A 1 187 ? -23.881 -6.117 -25.181 1.00 43.66 187 PRO A CA 1
ATOM 1475 C C . PRO A 1 187 ? -24.683 -5.134 -26.053 1.00 43.66 187 PRO A C 1
ATOM 1477 O O . PRO A 1 187 ? -25.724 -4.647 -25.623 1.00 43.66 187 PRO A O 1
ATOM 1480 N N . THR A 1 188 ? -24.219 -4.867 -27.282 1.00 37.25 188 THR A N 1
ATOM 1481 C CA . THR A 1 188 ? -24.993 -4.836 -28.552 1.00 37.25 188 THR A CA 1
ATOM 1482 C C . THR A 1 188 ? -24.402 -3.894 -29.628 1.00 37.25 188 THR A C 1
ATOM 1484 O O . THR A 1 188 ? -24.266 -2.695 -29.434 1.00 37.25 188 THR A O 1
ATOM 1487 N N . MET A 1 189 ? -24.163 -4.501 -30.806 1.00 37.22 189 MET A N 1
ATOM 1488 C CA . MET A 1 189 ? -24.284 -3.981 -32.188 1.00 37.22 189 MET A CA 1
ATOM 1489 C C . MET A 1 189 ? -23.189 -3.088 -32.814 1.00 37.22 189 MET A C 1
ATOM 1491 O O . MET A 1 189 ? -23.035 -1.922 -32.478 1.00 37.22 189 MET A O 1
ATOM 1495 N N . GLY A 1 190 ? -22.562 -3.619 -33.883 1.00 29.45 190 GLY A N 1
ATOM 1496 C CA . GLY A 1 190 ? -21.944 -2.824 -34.961 1.00 29.45 190 GLY A CA 1
ATOM 1497 C C . GLY A 1 190 ? -20.719 -3.443 -35.662 1.00 29.45 190 GLY A C 1
ATOM 1498 O O . GLY A 1 190 ? -19.594 -3.073 -35.362 1.00 29.45 190 GLY A O 1
ATOM 1499 N N . ARG A 1 191 ? -20.923 -4.348 -36.632 1.00 32.25 191 ARG A N 1
ATOM 1500 C CA . ARG A 1 191 ? -19.930 -4.809 -37.648 1.00 32.25 191 ARG A CA 1
ATOM 1501 C C . ARG A 1 191 ? -19.968 -3.837 -38.854 1.00 32.25 191 ARG A C 1
ATOM 1503 O O . ARG A 1 191 ? -21.099 -3.480 -39.191 1.00 32.25 191 ARG A O 1
ATOM 1510 N N . PRO A 1 192 ? -18.858 -3.403 -39.527 1.00 38.03 192 PRO A N 1
ATOM 1511 C CA . PRO A 1 192 ? -18.132 -4.161 -40.595 1.00 38.03 192 PRO A CA 1
ATOM 1512 C C . PRO A 1 192 ? -16.638 -3.727 -40.822 1.00 38.03 192 PRO A C 1
ATOM 1514 O O . PRO A 1 192 ? -16.098 -3.025 -39.979 1.00 38.03 192 PRO A O 1
ATOM 1517 N N . PRO A 1 193 ? -15.941 -4.068 -41.939 1.00 45.84 193 PRO A N 1
ATOM 1518 C CA . PRO A 1 193 ? -15.483 -5.390 -42.386 1.00 45.84 193 PRO A CA 1
ATOM 1519 C C . PRO A 1 193 ? -13.936 -5.519 -42.565 1.00 45.84 193 PRO A C 1
ATOM 1521 O O . PRO A 1 193 ? -13.214 -4.549 -42.741 1.00 45.84 193 PRO A O 1
ATOM 1524 N N . THR A 1 194 ? -13.469 -6.774 -42.550 1.00 39.72 194 THR A N 1
ATOM 1525 C CA . THR A 1 194 ? -12.317 -7.401 -43.252 1.00 39.72 194 THR A CA 1
ATOM 1526 C C . THR A 1 194 ? -11.150 -6.555 -43.804 1.00 39.72 194 THR A C 1
ATOM 1528 O O . THR A 1 194 ? -11.290 -5.912 -44.841 1.00 39.72 194 THR A O 1
ATOM 1531 N N . MET A 1 195 ? -9.943 -6.797 -43.274 1.00 34.00 195 MET A N 1
ATOM 1532 C CA . MET A 1 195 ? -8.701 -6.935 -44.057 1.00 34.00 195 MET A CA 1
ATOM 1533 C C . MET A 1 195 ? -7.878 -8.086 -43.461 1.00 34.00 195 MET A C 1
ATOM 1535 O O . MET A 1 195 ? -7.604 -8.126 -42.264 1.00 34.00 195 MET A O 1
ATOM 1539 N N . HIS A 1 196 ? -7.567 -9.066 -44.304 1.00 35.78 196 HIS A N 1
ATOM 1540 C CA . HIS A 1 196 ? -6.878 -10.302 -43.959 1.00 35.78 196 HIS A CA 1
ATOM 1541 C C . HIS A 1 196 ? -5.363 -10.072 -43.915 1.00 35.78 196 HIS A C 1
ATOM 1543 O O . HIS A 1 196 ? -4.774 -9.765 -44.944 1.00 35.78 196 HIS A O 1
ATOM 1549 N N . HIS A 1 197 ? -4.723 -10.335 -42.777 1.00 37.12 197 HIS A N 1
ATOM 1550 C CA . HIS A 1 197 ? -3.336 -10.797 -42.761 1.00 37.12 197 HIS A CA 1
ATOM 1551 C C . HIS A 1 197 ? -3.207 -11.950 -41.768 1.00 37.12 197 HIS A C 1
ATOM 1553 O O . HIS A 1 197 ? -3.328 -11.788 -40.557 1.00 37.12 197 HIS A O 1
ATOM 1559 N N . ALA A 1 198 ? -3.043 -13.141 -42.336 1.00 33.59 198 ALA A N 1
ATOM 1560 C CA . ALA A 1 198 ? -2.836 -14.391 -41.634 1.00 33.59 198 ALA A CA 1
ATOM 1561 C C . ALA A 1 198 ? -1.369 -14.513 -41.202 1.00 33.59 198 ALA A C 1
ATOM 1563 O O . ALA A 1 198 ? -0.472 -14.373 -42.030 1.00 33.59 198 ALA A O 1
ATOM 1564 N N . PHE A 1 199 ? -1.145 -14.848 -39.932 1.00 33.41 199 PHE A N 1
ATOM 1565 C CA . PHE A 1 199 ? 0.078 -15.499 -39.467 1.00 33.41 199 PHE A CA 1
ATOM 1566 C C . PHE A 1 199 ? -0.312 -16.795 -38.740 1.00 33.41 199 PHE A C 1
ATOM 1568 O O . PHE A 1 199 ? -1.300 -16.796 -37.999 1.00 33.41 199 PHE A O 1
ATOM 1575 N N . PRO A 1 200 ? 0.382 -17.917 -38.998 1.00 44.69 200 PRO A N 1
ATOM 1576 C CA . PRO A 1 200 ? -0.091 -19.237 -38.612 1.00 44.69 200 PRO A CA 1
ATOM 1577 C C . PRO A 1 200 ? 0.170 -19.547 -37.136 1.00 44.69 200 PRO A C 1
ATOM 1579 O O . PRO A 1 200 ? 1.216 -19.239 -36.572 1.00 44.69 200 PRO A O 1
ATOM 1582 N N . THR A 1 201 ? -0.805 -20.231 -36.546 1.00 37.06 201 THR A N 1
ATOM 1583 C CA . THR A 1 201 ? -0.780 -20.843 -35.221 1.00 37.06 201 THR A CA 1
ATOM 1584 C C . THR A 1 201 ? -0.153 -22.239 -35.265 1.00 37.06 201 THR A C 1
ATOM 1586 O O . THR A 1 201 ? -0.657 -23.120 -35.958 1.00 37.06 201 THR A O 1
ATOM 1589 N N . SER A 1 202 ? 0.867 -22.468 -34.443 1.00 36.25 202 SER A N 1
ATOM 1590 C CA . SER A 1 202 ? 1.175 -23.741 -33.767 1.00 36.25 202 SER A CA 1
ATOM 1591 C C . SER A 1 202 ? 2.091 -23.370 -32.592 1.00 36.25 202 SER A C 1
ATOM 1593 O O . SER A 1 202 ? 2.941 -22.509 -32.772 1.00 36.25 202 SER A O 1
ATOM 1595 N N . SER A 1 203 ? 1.980 -23.873 -31.369 1.00 36.41 203 SER A N 1
ATOM 1596 C CA . SER A 1 203 ? 1.699 -25.242 -30.953 1.00 36.41 203 SER A CA 1
ATOM 1597 C C . SER A 1 203 ? 1.247 -25.277 -29.487 1.00 36.41 203 SER A C 1
ATOM 1599 O O . SER A 1 203 ? 1.660 -24.457 -28.670 1.00 36.41 203 SER A O 1
ATOM 1601 N N . SER A 1 204 ? 0.432 -26.279 -29.169 1.00 45.19 204 SER A N 1
ATOM 1602 C CA . SER A 1 204 ? -0.018 -26.671 -27.834 1.00 45.19 204 SER A CA 1
ATOM 1603 C C . SER A 1 204 ? 1.119 -26.858 -26.826 1.00 45.19 204 SER A C 1
ATOM 1605 O O . SER A 1 204 ? 2.068 -27.583 -27.123 1.00 45.19 204 SER A O 1
ATOM 1607 N N . LEU A 1 205 ? 0.949 -26.354 -25.602 1.00 43.03 205 LEU A N 1
ATOM 1608 C CA . LEU A 1 205 ? 1.615 -26.877 -24.407 1.00 43.03 205 LEU A CA 1
ATOM 1609 C C . LEU A 1 205 ? 0.646 -26.832 -23.216 1.00 43.03 205 LEU A C 1
ATOM 1611 O O . LEU A 1 205 ? -0.217 -25.964 -23.118 1.00 43.03 205 LEU A O 1
ATOM 1615 N N . ALA A 1 206 ? 0.743 -27.880 -22.406 1.00 39.97 206 ALA A N 1
ATOM 1616 C CA . ALA A 1 206 ? -0.259 -28.426 -21.502 1.00 39.97 206 ALA A CA 1
ATOM 1617 C C . ALA A 1 206 ? -0.785 -27.476 -20.409 1.00 39.97 206 ALA A C 1
ATOM 1619 O O . ALA A 1 206 ? -0.045 -26.681 -19.835 1.00 39.97 206 ALA A O 1
ATOM 1620 N N . LYS A 1 207 ? -2.064 -27.670 -20.050 1.00 44.00 207 LYS A N 1
ATOM 1621 C CA . LYS A 1 207 ? -2.631 -27.276 -18.751 1.00 44.00 207 LYS A CA 1
ATOM 1622 C C . LYS A 1 207 ? -1.783 -27.899 -17.637 1.00 44.00 207 LYS A C 1
ATOM 1624 O O . LYS A 1 207 ? -1.785 -29.118 -17.488 1.00 44.00 207 LYS A O 1
ATOM 1629 N N . VAL A 1 208 ? -1.083 -27.073 -16.865 1.00 45.47 208 VAL A N 1
ATOM 1630 C CA . VAL A 1 208 ? -0.515 -27.472 -15.575 1.00 45.47 208 VAL A CA 1
ATOM 1631 C C . VAL A 1 208 ? -1.590 -27.224 -14.524 1.00 45.47 208 VAL A C 1
ATOM 1633 O O . VAL A 1 208 ? -1.943 -26.085 -14.228 1.00 45.47 208 VAL A O 1
ATOM 1636 N N . ASP A 1 209 ? -2.158 -28.318 -14.030 1.00 44.28 209 ASP A N 1
ATOM 1637 C CA . ASP A 1 209 ? -3.090 -28.349 -12.910 1.00 44.28 209 ASP A CA 1
ATOM 1638 C C . ASP A 1 209 ? -2.297 -28.056 -11.626 1.00 44.28 209 ASP A C 1
ATOM 1640 O O . ASP A 1 209 ? -1.429 -28.834 -11.223 1.00 44.28 209 ASP A O 1
ATOM 1644 N N . HIS A 1 210 ? -2.528 -26.902 -11.001 1.00 52.03 210 HIS A N 1
ATOM 1645 C CA . HIS A 1 210 ? -1.904 -26.547 -9.726 1.00 52.03 210 HIS A CA 1
ATOM 1646 C C . HIS A 1 210 ? -2.743 -27.105 -8.573 1.00 52.03 210 HIS A C 1
ATOM 1648 O O . HIS A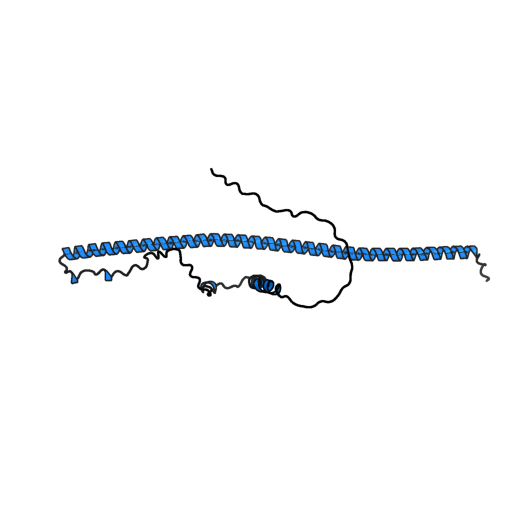 1 210 ? -3.442 -26.371 -7.877 1.00 52.03 210 HIS A O 1
ATOM 1654 N N . GLN A 1 211 ? -2.688 -28.422 -8.372 1.00 57.41 211 GLN A N 1
ATOM 1655 C CA . GLN A 1 211 ? -3.270 -29.055 -7.193 1.00 57.41 211 GLN A CA 1
ATOM 1656 C C . GLN A 1 211 ? -2.252 -29.021 -6.040 1.00 57.41 211 GLN A C 1
ATOM 1658 O O . GLN A 1 211 ? -1.241 -29.722 -6.062 1.00 57.41 211 GLN A O 1
ATOM 1663 N N . SER A 1 212 ? -2.500 -28.179 -5.034 1.00 61.94 212 SER A N 1
ATOM 1664 C CA . SER A 1 212 ? -1.690 -28.114 -3.808 1.00 61.94 212 SER A CA 1
ATOM 1665 C C . SER A 1 212 ? -1.751 -29.436 -3.018 1.00 61.94 212 SER A C 1
ATOM 1667 O O . SER A 1 212 ? -2.828 -30.032 -2.927 1.00 61.94 212 SER A O 1
ATOM 1669 N N . PRO A 1 213 ? -0.644 -29.903 -2.404 1.00 63.75 213 PRO A N 1
ATOM 1670 C CA . PRO A 1 213 ? -0.641 -31.142 -1.624 1.00 63.75 213 PRO A CA 1
ATOM 1671 C C . PRO A 1 213 ? -1.317 -30.973 -0.245 1.00 63.75 213 PRO A C 1
ATOM 1673 O O . PRO A 1 213 ? -1.306 -29.874 0.315 1.00 63.75 213 PRO A O 1
ATOM 1676 N N . PRO A 1 214 ? -1.897 -32.045 0.337 1.00 64.62 214 PRO A N 1
ATOM 1677 C CA . PRO A 1 214 ? -2.653 -31.962 1.585 1.00 64.62 214 PRO A CA 1
ATOM 1678 C C . PRO A 1 214 ? -1.749 -31.818 2.822 1.00 64.62 214 PRO A C 1
ATOM 1680 O O . PRO A 1 214 ? -0.686 -32.435 2.919 1.00 64.62 214 PRO A O 1
ATOM 1683 N N . MET A 1 215 ? -2.210 -31.027 3.799 1.00 61.31 215 MET A N 1
ATOM 1684 C CA . MET A 1 215 ? -1.587 -30.864 5.120 1.00 61.31 215 MET A CA 1
ATOM 1685 C C . MET A 1 215 ? -1.550 -32.193 5.888 1.00 61.31 215 MET A C 1
ATOM 1687 O O . MET A 1 215 ? -2.583 -32.831 6.089 1.00 61.31 215 MET A O 1
ATOM 1691 N N . LYS A 1 216 ? -0.372 -32.577 6.397 1.00 62.44 216 LYS A N 1
ATOM 1692 C CA . LYS A 1 216 ? -0.259 -33.615 7.430 1.00 62.44 216 LYS A CA 1
ATOM 1693 C C . LYS A 1 216 ? -0.709 -33.037 8.772 1.00 62.44 216 LYS A C 1
ATOM 1695 O O . LYS A 1 216 ? -0.055 -32.150 9.311 1.00 62.44 216 LYS A O 1
ATOM 1700 N N . VAL A 1 217 ? -1.794 -33.576 9.319 1.00 59.47 217 VAL A N 1
ATOM 1701 C CA . VAL A 1 217 ? -2.135 -33.440 10.739 1.00 59.47 217 VAL A CA 1
ATOM 1702 C C . VAL A 1 217 ? -1.185 -34.320 11.551 1.00 59.47 217 VAL A C 1
ATOM 1704 O O . VAL A 1 217 ? -1.197 -35.542 11.417 1.00 59.47 217 VAL A O 1
ATOM 1707 N N . VAL A 1 218 ? -0.322 -33.702 12.355 1.00 54.94 218 VAL A N 1
ATOM 1708 C CA . VAL A 1 218 ? 0.495 -34.411 13.347 1.00 54.94 218 VAL A CA 1
ATOM 1709 C C . VAL A 1 218 ? -0.259 -34.352 14.668 1.00 54.94 218 VAL A C 1
ATOM 1711 O O . VAL A 1 218 ? -0.363 -33.293 15.278 1.00 54.94 218 VAL A O 1
ATOM 1714 N N . PHE A 1 219 ? -0.817 -35.490 15.073 1.00 46.41 219 PHE A N 1
ATOM 1715 C CA . PHE A 1 219 ? -1.220 -35.734 16.451 1.00 46.41 219 PHE A CA 1
ATOM 1716 C C . PHE A 1 219 ? -0.030 -36.336 17.194 1.00 46.41 219 PHE A C 1
ATOM 1718 O O . PHE A 1 219 ? 0.367 -37.451 16.864 1.00 46.41 219 PHE A O 1
ATOM 1725 N N . THR A 1 220 ? 0.481 -35.610 18.185 1.00 55.69 220 THR A N 1
ATOM 1726 C CA . THR A 1 220 ? 1.061 -36.126 19.438 1.00 55.69 220 THR A CA 1
ATOM 1727 C C . THR A 1 220 ? 1.056 -35.003 20.453 1.00 55.69 220 THR A C 1
ATOM 1729 O O . THR A 1 220 ? 1.612 -33.937 20.102 1.00 55.69 220 THR A O 1
#

Solvent-accessible surface area (backbone atoms only — not comparable to full-atom values): 14261 Å² total; per-residue (Å²): 138,82,78,79,84,79,55,66,68,59,54,54,52,51,52,50,52,51,51,55,51,52,52,53,51,50,55,50,51,53,53,52,51,52,51,53,50,54,51,50,54,50,52,52,52,51,51,53,51,55,53,50,52,48,51,54,50,54,52,49,55,50,51,51,53,52,52,52,52,54,52,49,53,54,50,51,50,54,51,50,52,51,52,52,52,49,52,53,50,53,51,50,53,50,54,49,54,50,52,52,51,52,54,51,49,53,53,50,49,52,55,49,42,50,53,38,49,77,70,68,52,56,80,90,76,48,84,62,75,81,78,56,77,82,80,83,76,69,80,86,77,70,74,92,81,76,91,73,86,74,82,89,77,84,69,79,82,70,79,72,70,80,85,80,83,72,65,74,71,61,64,57,60,78,77,42,68,68,64,63,60,61,70,76,70,76,88,85,91,86,87,89,84,90,82,91,80,90,78,89,88,83,79,91,79,79,90,78,80,86,76,78,81,84,84,82,84,82,88,130

pLDDT: mean 76.27, std 24.64, range [29.45, 98.81]